Protein AF-A0A812THU1-F1 (afdb_monomer_lite)

Foldseek 3Di:
DFDWDKAWAAEPVPRDIDIDIDGAFAFLLVVLVRVCVVVVPADSVQKFKAQAPVCVVVVHDTGDRRDGPNPPGRRDSVRHIYIYGDDDPDDDDPVVVVVVVVVVVVVVVVVVVVVVVVVVVVVLVVVLVLVLVVLVVLALDDQPDADPVLQVQLCVQQVHQAAQLVVLLVVVVCVVPVPDDWDFPVVLRSVQWGFQQLQDDDPSCPVVCVLLVHDSSHSLRTGGHRSQRSSCLSQLQKAWAWDDADPQQWTKIAIAGHPVQQAPFDWRDPPVPVNDDIDFGDTPNHTDGVVSRHRRIGIGNHNHQLLSSLSSLQSSCVVVVVRGDNNVVVVVSSPVVPVSCVSVVVSVVVVVVPDPPDD

Structure (mmCIF, N/CA/C/O backbone):
data_AF-A0A812THU1-F1
#
_entry.id   AF-A0A812THU1-F1
#
loop_
_atom_site.group_PDB
_atom_site.id
_atom_site.type_symbol
_atom_site.label_atom_id
_atom_site.label_alt_id
_atom_site.label_comp_id
_atom_site.label_asym_id
_atom_site.label_entity_id
_atom_site.label_seq_id
_atom_site.pdbx_PDB_ins_code
_atom_site.Cartn_x
_atom_site.Cartn_y
_atom_site.Cartn_z
_atom_site.occupancy
_atom_site.B_iso_or_equiv
_atom_site.auth_seq_id
_atom_site.auth_comp_id
_atom_site.auth_asym_id
_atom_site.auth_atom_id
_atom_site.pdbx_PDB_model_num
ATOM 1 N N . MET A 1 1 ? -66.671 21.094 50.417 1.00 48.91 1 MET A N 1
ATOM 2 C CA . MET A 1 1 ? -66.180 20.330 51.581 1.00 48.91 1 MET A CA 1
ATOM 3 C C . MET A 1 1 ? -66.319 18.866 51.224 1.00 48.91 1 MET A C 1
ATOM 5 O O . MET A 1 1 ? -67.436 18.452 50.945 1.00 48.91 1 MET A O 1
ATOM 9 N N . GLU A 1 2 ? -65.210 18.138 51.090 1.00 54.56 2 GLU A N 1
ATOM 10 C CA . GLU A 1 2 ? -65.255 16.694 50.828 1.00 54.56 2 GLU A CA 1
ATOM 11 C C . GLU A 1 2 ? -65.776 15.971 52.075 1.00 54.56 2 GLU A C 1
ATOM 13 O O . GLU A 1 2 ? -65.345 16.262 53.187 1.00 54.56 2 GLU A O 1
ATOM 18 N N . ASP A 1 3 ? -66.737 15.070 51.888 1.00 72.56 3 ASP A N 1
ATOM 19 C CA . ASP A 1 3 ? -67.354 14.300 52.967 1.00 72.56 3 ASP A CA 1
ATOM 20 C C . ASP A 1 3 ? -66.340 13.256 53.480 1.00 72.56 3 ASP A C 1
ATOM 22 O O . ASP A 1 3 ? -65.871 12.411 52.712 1.00 72.56 3 ASP A O 1
ATOM 26 N N . GLN A 1 4 ? -65.941 13.343 54.752 1.00 75.19 4 GLN A N 1
ATOM 27 C CA . GLN A 1 4 ? -64.922 12.478 55.363 1.00 75.19 4 GLN A CA 1
ATOM 28 C C . GLN A 1 4 ? -65.564 11.310 56.129 1.00 75.19 4 GLN A C 1
ATOM 30 O O . GLN A 1 4 ? -66.662 11.423 56.674 1.00 75.19 4 GLN A O 1
ATOM 35 N N . ALA A 1 5 ? -64.886 10.164 56.152 1.00 72.94 5 ALA A N 1
ATOM 36 C CA . ALA A 1 5 ? -65.193 9.016 56.993 1.00 72.94 5 ALA A CA 1
ATOM 37 C C . ALA A 1 5 ? -64.107 8.865 58.061 1.00 72.94 5 ALA A C 1
ATOM 39 O O . ALA A 1 5 ? -62.933 8.685 57.735 1.00 72.94 5 ALA A O 1
ATOM 40 N N . THR A 1 6 ? -64.524 8.901 59.323 1.00 81.38 6 THR A N 1
ATOM 41 C CA . THR A 1 6 ? -63.678 8.619 60.484 1.00 81.38 6 THR A CA 1
ATOM 42 C C . THR A 1 6 ? -63.580 7.112 60.688 1.00 81.38 6 THR A C 1
ATOM 44 O O . THR A 1 6 ? -64.596 6.448 60.905 1.00 81.38 6 THR A O 1
ATOM 47 N N . ILE A 1 7 ? -62.367 6.565 60.616 1.00 83.69 7 ILE A N 1
ATOM 48 C CA . ILE A 1 7 ? -62.095 5.131 60.742 1.00 83.69 7 ILE A CA 1
ATOM 49 C C . ILE A 1 7 ? -61.285 4.862 62.005 1.00 83.69 7 ILE A C 1
ATOM 51 O O . ILE A 1 7 ? -60.207 5.424 62.197 1.00 83.69 7 ILE A O 1
ATOM 55 N N . TRP A 1 8 ? -61.790 3.947 62.831 1.00 86.06 8 TRP A N 1
ATOM 56 C CA . TRP A 1 8 ? -61.108 3.459 64.027 1.00 86.06 8 TRP A CA 1
ATOM 57 C C . TRP A 1 8 ? -60.306 2.196 63.697 1.00 86.06 8 TRP A C 1
ATOM 59 O O . TRP A 1 8 ? -60.824 1.276 63.054 1.00 86.06 8 TRP A O 1
ATOM 69 N N . TYR A 1 9 ? -59.049 2.124 64.136 1.00 87.31 9 TYR A N 1
ATOM 70 C CA . TYR A 1 9 ? -58.166 0.983 63.878 1.00 87.31 9 TYR A CA 1
ATOM 71 C C . TYR A 1 9 ? -57.253 0.662 65.066 1.00 87.31 9 TYR A C 1
ATOM 73 O O . TYR A 1 9 ? -56.985 1.517 65.900 1.00 87.31 9 TYR A O 1
ATOM 81 N N . ARG A 1 10 ? -56.752 -0.572 65.143 1.00 85.62 10 ARG A N 1
ATOM 82 C CA . ARG A 1 10 ? -55.812 -1.043 66.169 1.00 85.62 10 ARG A CA 1
ATOM 83 C C . ARG A 1 10 ? -54.655 -1.793 65.522 1.00 85.62 10 ARG A C 1
ATOM 85 O O . ARG A 1 10 ? -54.890 -2.662 64.685 1.00 85.62 10 ARG A O 1
ATOM 92 N N . ILE A 1 11 ? -53.428 -1.484 65.934 1.00 84.75 11 ILE A N 1
ATOM 93 C CA . ILE A 1 11 ? -52.206 -2.151 65.460 1.00 84.75 11 ILE A CA 1
ATOM 94 C C . ILE A 1 11 ? -51.792 -3.223 66.471 1.00 84.75 11 ILE A C 1
ATOM 96 O O . ILE A 1 11 ? -51.874 -3.006 67.680 1.00 84.75 11 ILE A O 1
ATOM 100 N N . ASN A 1 12 ? -51.353 -4.383 65.980 1.00 80.62 12 ASN A N 1
ATOM 101 C CA . ASN A 1 12 ? -50.891 -5.503 66.806 1.00 80.62 12 ASN A CA 1
ATOM 102 C C . ASN A 1 12 ? -49.743 -5.146 67.765 1.00 80.62 12 ASN A C 1
ATOM 104 O O . ASN A 1 12 ? -49.672 -5.725 68.842 1.00 80.62 12 ASN A O 1
ATOM 108 N N . GLU A 1 13 ? -48.864 -4.220 67.383 1.00 70.38 13 GLU A N 1
ATOM 109 C CA . GLU A 1 13 ? -47.709 -3.810 68.193 1.00 70.38 13 GLU A CA 1
ATOM 110 C C . GLU A 1 13 ? -48.079 -2.929 69.385 1.00 70.38 13 GLU A C 1
ATOM 112 O O . GLU A 1 13 ? -47.555 -3.120 70.479 1.00 70.38 13 GLU A O 1
ATOM 117 N N . THR A 1 14 ? -48.964 -1.952 69.175 1.00 72.62 14 THR A N 1
ATOM 118 C CA . THR A 1 14 ? -49.287 -0.948 70.196 1.00 72.62 14 THR A CA 1
ATOM 119 C C . THR A 1 14 ? -50.489 -1.357 71.037 1.00 72.62 14 THR A C 1
ATOM 121 O O . THR A 1 14 ? -50.601 -0.952 72.187 1.00 72.62 14 THR A O 1
ATOM 124 N N . GLY A 1 15 ? -51.417 -2.144 70.478 1.00 69.62 15 GLY A N 1
ATOM 125 C CA . GLY A 1 15 ? -52.686 -2.494 71.125 1.00 69.62 15 GLY A CA 1
ATOM 126 C C . GLY A 1 15 ? -53.651 -1.311 71.294 1.00 69.62 15 GLY A C 1
ATOM 127 O O . GLY A 1 15 ? -54.798 -1.506 71.699 1.00 69.62 15 GLY A O 1
ATOM 128 N N . GLU A 1 16 ? -53.224 -0.099 70.939 1.00 79.62 16 GLU A N 1
ATOM 129 C CA . GLU A 1 16 ? -53.990 1.133 71.076 1.00 79.62 16 GLU A CA 1
ATOM 130 C C . GLU A 1 16 ? -54.982 1.306 69.925 1.00 79.62 16 GLU A C 1
ATOM 132 O O . GLU A 1 16 ? -54.692 1.022 68.756 1.00 79.62 16 GLU A O 1
ATOM 137 N N . THR A 1 17 ? -56.177 1.789 70.264 1.00 82.31 17 THR A N 1
ATOM 138 C CA . THR A 1 17 ? -57.181 2.171 69.274 1.00 82.31 17 THR A CA 1
ATOM 139 C C . THR A 1 17 ? -56.894 3.596 68.790 1.00 82.31 17 THR A C 1
ATOM 141 O O . THR A 1 17 ? -56.921 4.541 69.573 1.00 82.31 17 THR A O 1
ATOM 144 N N . ASN A 1 18 ? -56.661 3.739 67.491 1.00 84.94 18 ASN A N 1
ATOM 145 C CA . ASN A 1 18 ? -56.322 4.969 66.786 1.00 84.94 18 ASN A CA 1
ATOM 146 C C . ASN A 1 18 ? -57.447 5.390 65.828 1.00 84.94 18 ASN A C 1
ATOM 148 O O . ASN A 1 18 ? -58.329 4.590 65.502 1.00 84.94 18 ASN A O 1
ATOM 152 N N . VAL A 1 19 ? -57.398 6.642 65.363 1.00 84.56 19 VAL A N 1
ATOM 153 C CA . VAL A 1 19 ? -58.405 7.237 64.472 1.00 84.56 19 VAL A CA 1
ATOM 154 C C . VAL A 1 19 ? -57.747 7.921 63.281 1.00 84.56 19 VAL A C 1
ATOM 156 O O . VAL A 1 19 ? -56.773 8.658 63.433 1.00 84.56 19 VAL A O 1
ATOM 159 N N . VAL A 1 20 ? -58.310 7.710 62.092 1.00 85.19 20 VAL A N 1
ATOM 160 C CA . VAL A 1 20 ? -57.909 8.409 60.869 1.00 85.19 20 VAL A CA 1
ATOM 161 C C . VAL A 1 20 ? -59.128 8.835 60.059 1.00 85.19 20 VAL A C 1
ATOM 163 O O . VAL A 1 20 ? -60.050 8.048 59.847 1.00 85.19 20 VAL A O 1
ATOM 166 N N . ASP A 1 21 ? -59.116 10.080 59.590 1.00 81.81 21 ASP A N 1
ATOM 167 C CA . ASP A 1 21 ? -60.147 10.621 58.707 1.00 81.81 21 ASP A CA 1
ATOM 168 C C . ASP A 1 21 ? -59.709 10.490 57.247 1.00 81.81 21 ASP A C 1
ATOM 170 O O . ASP A 1 21 ? -58.620 10.918 56.859 1.00 81.81 21 ASP A O 1
ATOM 174 N N . ILE A 1 22 ? -60.558 9.880 56.418 1.00 76.88 22 ILE A N 1
ATOM 175 C CA . ILE A 1 22 ? -60.287 9.639 54.994 1.00 76.88 22 ILE A CA 1
ATOM 176 C C . ILE A 1 22 ? -61.501 10.083 54.172 1.00 76.88 22 ILE A C 1
ATOM 178 O O . ILE A 1 22 ? -62.629 9.826 54.587 1.00 76.88 22 ILE A O 1
ATOM 182 N N . PRO A 1 23 ? -61.331 10.705 52.990 1.00 74.69 23 PRO A N 1
ATOM 183 C CA . PRO A 1 23 ? -62.457 11.025 52.114 1.00 74.69 23 PRO A CA 1
ATOM 184 C C . PRO A 1 23 ? -63.329 9.794 51.811 1.00 74.69 23 PRO A C 1
ATOM 186 O O . PRO A 1 23 ? -62.814 8.711 51.501 1.00 74.69 23 PRO A O 1
ATOM 189 N N . LYS A 1 24 ? -64.657 9.946 51.877 1.00 68.56 24 LYS A N 1
ATOM 190 C CA . LYS A 1 24 ? -65.601 8.864 51.557 1.00 68.56 24 LYS A CA 1
ATOM 191 C C . LYS A 1 24 ? -65.389 8.357 50.127 1.00 68.56 24 LYS A C 1
ATOM 193 O O . LYS A 1 24 ? -65.067 9.113 49.215 1.00 68.56 24 LYS A O 1
ATOM 198 N N . GLY A 1 25 ? -65.573 7.050 49.927 1.00 64.31 25 GLY A N 1
ATOM 199 C CA . GLY A 1 25 ? -65.412 6.396 48.620 1.00 64.31 25 GLY A CA 1
ATOM 200 C C . GLY A 1 25 ? -63.974 6.007 48.257 1.00 64.31 25 GLY A C 1
ATOM 201 O O . GLY A 1 25 ? -63.755 5.415 47.202 1.00 64.31 25 GLY A O 1
ATOM 202 N N . LYS A 1 26 ? -62.986 6.282 49.120 1.00 75.56 26 LYS A N 1
ATOM 203 C CA . LYS A 1 26 ? -61.621 5.765 48.950 1.00 75.56 26 LYS A CA 1
ATOM 204 C C . LYS A 1 26 ? -61.548 4.256 49.219 1.00 75.56 26 LYS A C 1
ATOM 206 O O . LYS A 1 26 ? -62.388 3.674 49.906 1.00 75.56 26 LYS A O 1
ATOM 211 N N . MET A 1 27 ? -60.528 3.625 48.642 1.00 74.88 27 MET A N 1
ATOM 212 C CA . MET A 1 27 ? -60.278 2.182 48.753 1.00 74.88 27 MET A CA 1
ATOM 213 C C . MET A 1 27 ? -59.404 1.866 49.970 1.00 74.88 27 MET A C 1
ATOM 215 O O . MET A 1 27 ? -58.601 2.710 50.365 1.00 74.88 27 MET A O 1
ATOM 219 N N . ILE A 1 28 ? -59.465 0.639 50.500 1.00 75.00 28 ILE A N 1
ATOM 220 C CA . ILE A 1 28 ? -58.625 0.165 51.623 1.00 75.00 28 ILE A CA 1
ATOM 221 C C . ILE A 1 28 ? -57.119 0.404 51.390 1.00 75.00 28 ILE A C 1
ATOM 223 O O . ILE A 1 28 ? -56.379 0.657 52.338 1.00 75.00 28 ILE A O 1
ATOM 227 N N . GLY A 1 29 ? -56.645 0.405 50.139 1.00 70.44 29 GLY A N 1
ATOM 228 C CA . GLY A 1 29 ? -55.265 0.800 49.820 1.00 70.44 29 GLY A CA 1
ATOM 229 C C . GLY A 1 29 ? -54.889 2.216 50.291 1.00 70.44 29 GLY A C 1
ATOM 230 O O . GLY A 1 29 ? -53.789 2.412 50.795 1.00 70.44 29 GLY A O 1
ATOM 231 N N . HIS A 1 30 ? -55.813 3.180 50.215 1.00 78.50 30 HIS A N 1
ATOM 232 C CA . HIS A 1 30 ? -55.584 4.555 50.680 1.00 78.50 30 HIS A CA 1
ATOM 233 C C . HIS A 1 30 ? -55.538 4.644 52.210 1.00 78.50 30 HIS A C 1
ATOM 235 O O . HIS A 1 30 ? -54.813 5.472 52.755 1.00 78.50 30 HIS A O 1
ATOM 241 N N . LEU A 1 31 ? -56.273 3.764 52.902 1.00 79.69 31 LEU A N 1
ATOM 242 C CA . LEU A 1 31 ? -56.217 3.646 54.357 1.00 79.69 31 LEU A CA 1
ATOM 243 C C . LEU A 1 31 ? -54.817 3.230 54.820 1.00 79.69 31 LEU A C 1
ATOM 245 O O . LEU A 1 31 ? -54.299 3.839 55.750 1.00 79.69 31 LEU A O 1
ATOM 249 N N . LYS A 1 32 ? -54.152 2.292 54.127 1.00 81.31 32 LYS A N 1
ATOM 250 C CA . LYS A 1 32 ? -52.762 1.923 54.457 1.00 81.31 32 LYS A CA 1
ATOM 251 C C . LYS A 1 32 ? -51.810 3.122 54.387 1.00 81.31 32 LYS A C 1
ATOM 253 O O . LYS A 1 32 ? -50.996 3.304 5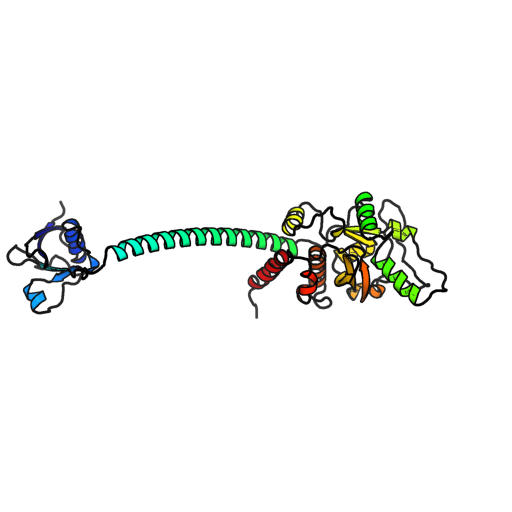5.286 1.00 81.31 32 LYS A O 1
ATOM 258 N N . THR A 1 33 ? -51.937 3.954 53.353 1.00 80.94 33 THR A N 1
ATOM 259 C CA . THR A 1 33 ? -51.126 5.171 53.204 1.00 80.94 33 THR A CA 1
ATOM 260 C C . THR A 1 33 ? -51.408 6.183 54.314 1.00 80.94 33 THR A C 1
ATOM 262 O O . THR A 1 33 ? -50.473 6.753 54.867 1.00 80.94 33 THR A O 1
ATOM 265 N N . ALA A 1 34 ? -52.675 6.376 54.687 1.00 82.19 34 ALA A N 1
ATOM 266 C CA . ALA A 1 34 ? -53.047 7.288 55.768 1.00 82.19 34 ALA A CA 1
ATOM 267 C C . ALA A 1 34 ? -52.526 6.809 57.141 1.00 82.19 34 ALA A C 1
ATOM 269 O O . ALA A 1 34 ? -52.036 7.609 57.935 1.00 82.19 34 ALA A O 1
ATOM 270 N N . ILE A 1 35 ? -52.540 5.495 57.392 1.00 81.88 35 ILE A N 1
ATOM 271 C CA . ILE A 1 35 ? -51.954 4.892 58.600 1.00 81.88 35 ILE A CA 1
ATOM 272 C C . ILE A 1 35 ? -50.435 5.103 58.643 1.00 81.88 35 ILE A C 1
ATOM 274 O O . ILE A 1 35 ? -49.910 5.436 59.703 1.00 81.88 35 ILE A O 1
ATOM 278 N N . GLN A 1 36 ? -49.730 4.959 57.514 1.00 81.31 36 GLN A N 1
ATOM 279 C CA . GLN A 1 36 ? -48.287 5.228 57.436 1.00 81.31 36 GLN A CA 1
ATOM 280 C C . GLN A 1 36 ? -47.954 6.703 57.679 1.00 81.31 36 GLN A C 1
ATOM 282 O O . GLN A 1 36 ? -46.948 7.004 58.310 1.00 81.31 36 GLN A O 1
ATOM 287 N N . GLN A 1 37 ? -48.795 7.634 57.227 1.00 81.31 37 GLN A N 1
ATOM 288 C CA . GLN A 1 37 ? -48.600 9.056 57.528 1.00 81.31 37 GLN A CA 1
ATOM 289 C C . GLN A 1 37 ? -48.694 9.346 59.033 1.00 81.31 37 GLN A C 1
ATOM 291 O O . GLN A 1 37 ? -47.930 10.165 59.537 1.00 81.31 37 GLN A O 1
ATOM 296 N N . GLN A 1 38 ? -49.594 8.665 59.754 1.00 79.81 38 GLN A N 1
ATOM 297 C CA . GLN A 1 38 ? -49.695 8.768 61.217 1.00 79.81 38 GLN A CA 1
ATOM 298 C C . GLN A 1 38 ? -48.608 7.966 61.952 1.00 79.81 38 GLN A C 1
ATOM 300 O O . GLN A 1 38 ? -48.226 8.331 63.059 1.00 79.81 38 GLN A O 1
ATOM 305 N N . ASN A 1 39 ? -48.089 6.901 61.333 1.00 77.50 39 ASN A N 1
ATOM 306 C CA . ASN A 1 39 ? -47.081 6.003 61.898 1.00 77.50 39 ASN A CA 1
ATOM 307 C C . ASN A 1 39 ? -45.928 5.804 60.892 1.00 77.50 39 ASN A C 1
ATOM 309 O O . ASN A 1 39 ? -45.871 4.767 60.220 1.00 77.50 39 ASN A O 1
ATOM 313 N N . PRO A 1 40 ? -45.000 6.776 60.766 1.00 76.56 40 PRO A N 1
ATOM 314 C CA . PRO A 1 40 ? -43.975 6.773 59.714 1.00 76.56 40 PRO A CA 1
ATOM 315 C C . PRO A 1 40 ? -43.013 5.580 59.754 1.00 76.56 40 PRO A C 1
ATOM 317 O O . PRO A 1 40 ? -42.353 5.286 58.761 1.00 76.56 40 PRO A O 1
ATOM 320 N N . SER A 1 41 ? -42.920 4.893 60.896 1.00 73.50 41 SER A N 1
ATOM 321 C CA . SER A 1 41 ? -42.108 3.688 61.086 1.00 73.50 41 SER A CA 1
ATOM 322 C C . SER A 1 41 ? -42.699 2.429 60.442 1.00 73.50 41 SER A C 1
ATOM 324 O O . SER A 1 41 ? -41.998 1.420 60.350 1.00 73.50 41 SER A O 1
ATOM 326 N N . LEU A 1 42 ? -43.962 2.458 60.000 1.00 76.19 42 LEU A N 1
ATOM 327 C CA . LEU A 1 42 ? -44.619 1.310 59.377 1.00 76.19 42 LEU A CA 1
ATOM 328 C C . LEU A 1 42 ? -44.379 1.280 57.863 1.00 76.19 42 LEU A C 1
ATOM 330 O O . LEU A 1 42 ? -44.656 2.236 57.137 1.00 76.19 42 LEU A O 1
ATOM 334 N N . ASP A 1 43 ? -43.928 0.133 57.364 1.00 78.00 43 ASP A N 1
ATOM 335 C CA . ASP A 1 43 ? -43.879 -0.170 55.933 1.00 78.00 43 ASP A CA 1
ATOM 336 C C . ASP A 1 43 ? -45.263 -0.618 55.419 1.00 78.00 43 ASP A C 1
ATOM 338 O O . ASP A 1 43 ? -45.769 -1.683 55.784 1.00 78.00 43 ASP A O 1
ATOM 342 N N . VAL A 1 44 ? -45.873 0.176 54.530 1.00 75.19 44 VAL A N 1
ATOM 343 C CA . VAL A 1 44 ? -47.200 -0.083 53.929 1.00 75.19 44 VAL A CA 1
ATOM 344 C C . VAL A 1 44 ? -47.298 -1.438 53.235 1.00 75.19 44 VAL A C 1
ATOM 346 O O . VAL A 1 44 ? -48.380 -2.038 53.217 1.00 75.19 44 VAL A O 1
ATOM 349 N N . SER A 1 45 ? -46.192 -1.938 52.679 1.00 77.50 45 SER A N 1
ATOM 350 C CA . SER A 1 45 ? -46.167 -3.236 52.001 1.00 77.50 45 SER A CA 1
ATOM 351 C C . SER A 1 45 ? -46.374 -4.411 52.965 1.00 77.50 45 SER A C 1
ATOM 353 O O . SER A 1 45 ? -46.882 -5.451 52.551 1.00 77.50 45 SER A O 1
ATOM 355 N N . LYS A 1 46 ? -46.086 -4.212 54.258 1.00 81.50 46 LYS A N 1
ATOM 356 C CA . LYS A 1 46 ? -46.174 -5.221 55.329 1.00 81.50 46 LYS A CA 1
ATOM 357 C C . LYS A 1 46 ? -47.433 -5.107 56.184 1.00 81.50 46 LYS A C 1
ATOM 359 O O . LYS A 1 46 ? -47.624 -5.868 57.128 1.00 81.50 46 LYS A O 1
ATOM 364 N N . ILE A 1 47 ? -48.303 -4.153 55.863 1.00 84.56 47 ILE A N 1
ATOM 365 C CA . ILE A 1 47 ? -49.569 -3.956 56.562 1.00 84.56 47 ILE A CA 1
ATOM 366 C C . ILE A 1 47 ? -50.639 -4.869 55.964 1.00 84.56 47 ILE A C 1
ATOM 368 O O . ILE A 1 47 ? -50.981 -4.744 54.784 1.00 84.56 47 ILE A O 1
ATOM 372 N N . THR A 1 48 ? -51.261 -5.701 56.796 1.00 87.12 48 THR A N 1
ATOM 373 C CA . THR A 1 48 ? -52.470 -6.458 56.440 1.00 87.12 48 THR A CA 1
ATOM 374 C C . THR A 1 48 ? -53.644 -6.025 57.316 1.00 87.12 48 THR A C 1
ATOM 376 O O . THR A 1 48 ? -53.522 -5.965 58.536 1.00 87.12 48 THR A O 1
ATOM 379 N N . ILE A 1 49 ? -54.786 -5.705 56.696 1.00 87.12 49 ILE A N 1
ATOM 380 C CA . ILE A 1 49 ? -55.960 -5.145 57.383 1.00 87.12 49 ILE A CA 1
ATOM 381 C C . ILE A 1 49 ? -57.072 -6.194 57.455 1.00 87.12 49 ILE A C 1
ATOM 383 O O . ILE A 1 49 ? -57.475 -6.761 56.438 1.00 87.12 49 ILE A O 1
ATOM 387 N N . TYR A 1 50 ? -57.605 -6.401 58.653 1.00 86.44 50 TYR A N 1
ATOM 388 C CA . TYR A 1 50 ? -58.722 -7.288 58.956 1.00 86.44 50 TYR A CA 1
ATOM 389 C C . TYR A 1 50 ? -59.899 -6.487 59.510 1.00 86.44 50 TYR A C 1
ATOM 391 O O . TYR A 1 50 ? -59.720 -5.448 60.143 1.00 86.44 50 TYR A O 1
ATOM 399 N N . GLN A 1 51 ? -61.113 -7.003 59.315 1.00 84.94 51 GLN A N 1
ATOM 400 C CA . GLN A 1 51 ? -62.340 -6.379 59.826 1.00 84.94 51 GLN A CA 1
ATOM 401 C C . GLN A 1 51 ? -62.370 -6.258 61.361 1.00 84.94 51 GLN A C 1
ATOM 403 O O . GLN A 1 51 ? -63.047 -5.382 61.881 1.00 84.94 51 GLN A O 1
ATOM 408 N N . SER A 1 52 ? -61.674 -7.143 62.080 1.00 85.56 52 SER A N 1
ATOM 409 C CA . SER A 1 52 ? -61.521 -7.103 63.538 1.00 85.56 52 SER A CA 1
ATOM 410 C C . SER A 1 52 ? -60.358 -7.995 63.984 1.00 85.56 52 SER A C 1
ATOM 412 O O . SER A 1 52 ? -59.859 -8.819 63.212 1.00 85.56 52 SER A O 1
ATOM 414 N N . GLU A 1 53 ? -59.941 -7.875 65.245 1.00 84.38 53 GLU A N 1
ATOM 415 C CA . GLU A 1 53 ? -58.903 -8.740 65.824 1.00 84.38 53 GLU A CA 1
ATOM 416 C C . GLU A 1 53 ? -59.355 -10.207 65.873 1.00 84.38 53 GLU A C 1
ATOM 418 O O . GLU A 1 53 ? -58.573 -11.114 65.587 1.00 84.38 53 GLU A O 1
ATOM 423 N N . GLN A 1 54 ? -60.640 -10.449 66.155 1.00 83.38 54 GLN A N 1
ATOM 424 C CA . GLN A 1 54 ? -61.207 -11.796 66.116 1.00 83.38 54 GLN A CA 1
ATOM 425 C C . GLN A 1 54 ? -61.132 -12.388 64.705 1.00 83.38 54 GLN A C 1
ATOM 427 O O . GLN A 1 54 ? -60.821 -13.563 64.557 1.00 83.38 54 GLN A O 1
ATOM 432 N N . HIS A 1 55 ? -61.325 -11.579 63.656 1.00 85.69 55 HIS A N 1
ATOM 433 C CA . HIS A 1 55 ? -61.173 -12.046 62.279 1.00 85.69 55 HIS A CA 1
ATOM 434 C C . HIS A 1 55 ? -59.754 -12.493 61.935 1.00 85.69 55 HIS A C 1
ATOM 436 O O . HIS A 1 55 ? -59.594 -13.478 61.214 1.00 85.69 55 HIS A O 1
ATOM 442 N N . PHE A 1 56 ? -58.742 -11.814 62.472 1.00 85.62 56 PHE A N 1
ATOM 443 C CA . PHE A 1 56 ? -57.358 -12.266 62.366 1.00 85.62 56 PHE A CA 1
ATOM 444 C C . PHE A 1 56 ? -57.129 -13.574 63.141 1.00 85.62 56 PHE A C 1
ATOM 446 O O . PHE A 1 56 ? -56.586 -14.527 62.584 1.00 85.62 56 PHE A O 1
ATOM 453 N N . LYS A 1 57 ? -57.602 -13.660 64.394 1.00 85.75 57 LYS A N 1
ATOM 454 C CA . LYS A 1 57 ? -57.464 -14.864 65.242 1.00 85.75 57 LYS A CA 1
ATOM 455 C C . LYS A 1 57 ? -58.161 -16.092 64.649 1.00 85.75 57 LYS A C 1
ATOM 457 O O . LYS A 1 57 ? -57.600 -17.184 64.673 1.00 85.75 57 LYS A O 1
ATOM 462 N N . ASP A 1 58 ? -59.326 -15.895 64.039 1.00 86.12 58 ASP A N 1
ATOM 463 C CA . ASP A 1 58 ? -60.098 -16.922 63.331 1.00 86.12 58 ASP A CA 1
ATOM 464 C C . ASP A 1 58 ? -59.506 -17.275 61.949 1.00 86.12 58 ASP A C 1
ATOM 466 O O . ASP A 1 58 ? -60.079 -18.090 61.226 1.00 86.12 58 ASP A O 1
ATOM 470 N N . LYS A 1 59 ? -58.383 -16.653 61.549 1.00 83.31 59 LYS A N 1
ATOM 471 C CA . LYS A 1 59 ? -57.736 -16.804 60.232 1.00 83.31 59 LYS A CA 1
ATOM 472 C C . LYS A 1 59 ? -58.682 -16.535 59.055 1.00 83.31 59 LYS A C 1
ATOM 474 O O . LYS A 1 59 ? -58.578 -17.172 58.004 1.00 83.31 59 LYS A O 1
ATOM 479 N N . LYS A 1 60 ? -59.620 -15.596 59.215 1.00 83.69 60 LYS A N 1
ATOM 480 C CA . LYS A 1 60 ? -60.500 -15.179 58.116 1.00 83.69 60 LYS A CA 1
ATOM 481 C C . LYS A 1 60 ? -59.746 -14.298 57.124 1.00 83.69 60 LYS A C 1
ATOM 483 O O . LYS A 1 60 ? -58.675 -13.768 57.410 1.00 83.69 60 LYS A O 1
ATOM 488 N N . GLN A 1 61 ? -60.310 -14.158 55.928 1.00 84.62 61 GLN A N 1
ATOM 489 C CA . GLN A 1 61 ? -59.663 -13.441 54.836 1.00 84.62 61 GLN A CA 1
ATOM 490 C C . GLN A 1 61 ? -59.499 -11.946 55.155 1.00 84.62 61 GLN A C 1
ATOM 492 O O . GLN A 1 61 ? -60.432 -11.291 55.622 1.00 84.62 61 GLN A O 1
ATOM 497 N N . ALA A 1 62 ? -58.310 -11.411 54.871 1.00 84.62 62 ALA A N 1
ATOM 498 C CA . ALA A 1 62 ? -58.018 -9.986 54.986 1.00 84.62 62 ALA A CA 1
ATOM 499 C C . ALA A 1 62 ? -58.849 -9.150 53.996 1.00 84.62 62 ALA A C 1
ATOM 501 O O . ALA A 1 62 ? -59.247 -9.623 52.925 1.00 84.62 62 ALA A O 1
ATOM 502 N N . LEU A 1 63 ? -59.073 -7.879 54.335 1.00 82.88 63 LEU A N 1
ATOM 503 C CA . LEU A 1 63 ? -59.745 -6.936 53.449 1.00 82.88 63 LEU A CA 1
ATOM 504 C C . LEU A 1 63 ? -58.879 -6.672 52.214 1.00 82.88 63 LEU A C 1
ATOM 506 O O . LEU A 1 63 ? -57.696 -6.335 52.310 1.00 82.88 63 LEU A O 1
ATOM 510 N N . LYS A 1 64 ? -59.485 -6.809 51.032 1.00 80.56 64 LYS A N 1
ATOM 511 C CA . LYS A 1 64 ? -58.790 -6.554 49.769 1.00 80.56 64 LYS A CA 1
ATOM 512 C C . LYS A 1 64 ? -58.466 -5.059 49.644 1.00 80.56 64 LYS A C 1
ATOM 514 O O . LYS A 1 64 ? -59.325 -4.237 49.960 1.00 80.56 64 LYS A O 1
ATOM 519 N N . PRO A 1 65 ? -57.297 -4.680 49.094 1.00 73.00 65 PRO A N 1
ATOM 520 C CA . PRO A 1 65 ? -56.949 -3.275 48.855 1.00 73.00 65 PRO A CA 1
ATOM 521 C C . PRO A 1 65 ? -57.962 -2.530 47.978 1.00 73.00 65 PRO A C 1
ATOM 523 O O . PRO A 1 65 ? -58.075 -1.311 48.079 1.00 73.00 65 PRO A O 1
ATOM 526 N N . THR A 1 66 ? -58.695 -3.271 47.141 1.00 73.31 66 THR A N 1
ATOM 527 C CA . THR A 1 66 ? -59.737 -2.778 46.237 1.00 73.31 66 THR A CA 1
ATOM 528 C C . THR A 1 66 ? -61.137 -2.751 46.861 1.00 73.31 66 THR A C 1
ATOM 530 O O . THR A 1 66 ? -62.107 -2.523 46.148 1.00 73.31 66 THR A O 1
ATOM 533 N N . ALA A 1 67 ? -61.295 -3.041 48.153 1.00 69.31 67 ALA A N 1
ATOM 534 C CA . ALA A 1 67 ? -62.584 -2.864 48.814 1.00 69.31 67 ALA A CA 1
ATOM 535 C C . ALA A 1 67 ? -62.825 -1.369 49.075 1.00 69.31 67 ALA A C 1
ATOM 537 O O . ALA A 1 67 ? -61.910 -0.649 49.487 1.00 69.31 67 ALA A O 1
ATOM 538 N N . ALA A 1 68 ? -64.048 -0.900 48.825 1.00 66.75 68 ALA A N 1
ATOM 539 C CA . ALA A 1 68 ? -64.443 0.467 49.133 1.00 66.75 68 ALA A CA 1
ATOM 540 C C . ALA A 1 68 ? -64.687 0.621 50.641 1.00 66.75 68 ALA A C 1
ATOM 542 O O . ALA A 1 68 ? -65.319 -0.225 51.269 1.00 66.75 68 ALA A O 1
ATOM 543 N N . ILE A 1 69 ? -64.257 1.747 51.213 1.00 65.56 69 ILE A N 1
ATOM 544 C CA . ILE A 1 69 ? -64.460 2.080 52.636 1.00 65.56 69 ILE A CA 1
ATOM 545 C C . ILE A 1 69 ? -65.946 2.406 52.949 1.00 65.56 69 ILE A C 1
ATOM 547 O O . ILE A 1 69 ? -66.312 2.650 54.090 1.00 65.56 69 ILE A O 1
ATOM 551 N N . ALA A 1 70 ? -66.841 2.367 51.952 1.00 55.81 70 ALA A N 1
ATOM 552 C CA . ALA A 1 70 ? -68.286 2.576 52.121 1.00 55.81 70 ALA A CA 1
ATOM 553 C C . ALA A 1 70 ? -69.012 1.427 52.858 1.00 55.81 70 ALA A C 1
ATOM 555 O O . ALA A 1 70 ? -70.157 1.580 53.282 1.00 55.81 70 ALA A O 1
ATOM 556 N N . GLU A 1 71 ? -68.361 0.275 53.000 1.00 58.69 71 GLU A N 1
ATOM 557 C CA . GLU A 1 71 ? -68.836 -0.842 53.816 1.00 58.69 71 GLU A CA 1
ATOM 558 C C . GLU A 1 71 ? -68.651 -0.564 55.322 1.00 58.69 71 GLU A C 1
ATOM 560 O O . GLU A 1 71 ? -67.887 0.326 55.688 1.00 58.69 71 GLU A O 1
ATOM 565 N N . PRO A 1 72 ? -69.350 -1.278 56.228 1.00 54.75 72 PRO A N 1
ATOM 566 C CA . PRO A 1 72 ? -69.456 -0.918 57.643 1.00 54.75 72 PRO A CA 1
ATOM 567 C C . PRO A 1 72 ? -68.197 -1.164 58.505 1.00 54.75 72 PRO A C 1
ATOM 569 O O . PRO A 1 72 ? -68.294 -1.644 59.633 1.00 54.75 72 PRO A O 1
ATOM 572 N N . HIS A 1 73 ? -67.024 -0.821 57.993 1.00 66.25 73 HIS A N 1
ATOM 573 C CA . HIS A 1 73 ? -65.714 -1.064 58.584 1.00 66.25 73 HIS A CA 1
ATOM 574 C C . HIS A 1 73 ? -65.354 0.014 59.614 1.00 66.25 73 HIS A C 1
ATOM 576 O O . HIS A 1 73 ? -65.472 1.200 59.321 1.00 66.25 73 HIS A O 1
ATOM 582 N N . GLY A 1 74 ? -64.893 -0.373 60.810 1.00 61.84 74 GLY A N 1
ATOM 583 C CA . GLY A 1 74 ? -64.263 0.567 61.752 1.00 61.84 74 GLY A CA 1
ATOM 584 C C . GLY A 1 74 ? -65.170 1.683 62.288 1.00 61.84 74 GLY A C 1
ATOM 585 O O . GLY A 1 74 ? -64.678 2.783 62.530 1.00 61.84 74 GLY A O 1
ATOM 586 N N . LYS A 1 75 ? -66.488 1.446 62.409 1.00 65.62 75 LYS A N 1
ATOM 587 C CA . LYS A 1 75 ? -67.507 2.497 62.633 1.00 65.62 75 LYS A CA 1
ATOM 588 C C . LYS A 1 75 ? -67.420 3.232 63.973 1.00 65.62 75 LYS A C 1
ATOM 590 O O . LYS A 1 75 ? -67.962 4.327 64.090 1.00 65.62 75 LYS A O 1
ATOM 595 N N . ASN A 1 76 ? -66.824 2.621 64.990 1.00 68.69 76 ASN A N 1
ATOM 596 C CA . ASN A 1 76 ? -66.671 3.194 66.323 1.00 68.69 76 ASN A CA 1
ATOM 597 C C . ASN A 1 76 ? -65.498 2.528 67.054 1.00 68.69 76 ASN A C 1
ATOM 599 O O . ASN A 1 76 ? -65.033 1.461 66.653 1.00 68.69 76 ASN A O 1
ATOM 603 N N . GLY A 1 77 ? -65.038 3.147 68.144 1.00 65.00 77 GLY A N 1
ATOM 604 C CA . GLY A 1 77 ? -63.940 2.620 68.961 1.00 65.00 77 GLY A CA 1
ATOM 605 C C . GLY A 1 77 ? -64.183 1.214 69.528 1.00 65.00 77 GLY A C 1
ATOM 606 O O . GLY A 1 77 ? -63.213 0.535 69.860 1.00 65.00 77 GLY A O 1
ATOM 607 N N . ASP A 1 78 ? -65.442 0.761 69.574 1.00 72.25 78 ASP A N 1
ATOM 608 C CA . ASP A 1 78 ? -65.832 -0.589 70.004 1.00 72.25 78 ASP A CA 1
ATOM 609 C C . ASP A 1 78 ? -65.601 -1.659 68.924 1.00 72.25 78 ASP A C 1
ATOM 611 O O . ASP A 1 78 ? -65.381 -2.823 69.250 1.00 72.25 78 ASP A O 1
ATOM 615 N N . ASN A 1 79 ? -65.616 -1.279 67.641 1.00 75.31 79 ASN A N 1
ATOM 616 C CA . ASN A 1 79 ? -65.362 -2.171 66.507 1.00 75.31 79 ASN A CA 1
ATOM 617 C C . ASN A 1 79 ? -64.275 -1.603 65.576 1.00 75.31 79 ASN A C 1
ATOM 619 O O . ASN A 1 79 ? -64.573 -1.267 64.424 1.00 75.31 79 ASN A O 1
ATOM 623 N N . PRO A 1 80 ? -63.017 -1.488 66.042 1.00 85.50 80 PRO A N 1
ATOM 624 C CA . PRO A 1 80 ? -61.923 -1.007 65.215 1.00 85.50 80 PRO A CA 1
ATOM 625 C C . PRO A 1 80 ? -61.465 -2.072 64.210 1.00 85.50 80 PRO A C 1
ATOM 627 O O . PRO A 1 80 ? -61.499 -3.277 64.480 1.00 85.50 80 PRO A O 1
ATOM 630 N N . LEU A 1 81 ? -60.959 -1.619 63.062 1.00 87.56 81 LEU A N 1
ATOM 631 C CA . LEU A 1 81 ? -60.202 -2.475 62.147 1.00 87.56 81 LEU A CA 1
ATOM 632 C C . LEU A 1 81 ? -58.927 -2.984 62.823 1.00 87.56 81 LEU A C 1
ATOM 634 O O . LEU A 1 81 ? -58.309 -2.268 63.606 1.00 87.56 81 LEU A O 1
ATOM 638 N N . TYR A 1 82 ? -58.499 -4.199 62.490 1.00 86.38 82 TYR A N 1
ATOM 639 C CA . TYR A 1 82 ? -57.264 -4.768 63.025 1.00 86.38 82 TYR A CA 1
ATOM 640 C C . TYR A 1 82 ? -56.155 -4.769 61.981 1.00 86.38 82 TYR A C 1
ATOM 642 O O . TYR A 1 82 ? -56.324 -5.278 60.873 1.00 86.38 82 TYR A O 1
ATOM 650 N N . ILE A 1 83 ? -55.014 -4.202 62.351 1.00 87.50 83 ILE A N 1
ATOM 651 C CA . ILE A 1 83 ? -53.831 -4.063 61.515 1.00 87.50 83 ILE A CA 1
ATOM 652 C C . ILE A 1 83 ? -52.775 -5.024 62.038 1.00 87.50 83 ILE A C 1
ATOM 654 O O . ILE A 1 83 ? -52.247 -4.854 63.137 1.00 87.50 83 ILE A O 1
ATOM 658 N N . HIS A 1 84 ? -52.459 -6.025 61.224 1.00 85.94 84 HIS A N 1
ATOM 659 C CA . HIS A 1 84 ? -51.317 -6.889 61.452 1.00 85.94 84 HIS A CA 1
ATOM 660 C C . HIS A 1 84 ? -50.113 -6.330 60.697 1.00 85.94 84 HIS A C 1
ATOM 662 O O . HIS A 1 84 ? -50.155 -6.217 59.467 1.00 85.94 84 HIS A O 1
ATOM 668 N N . TYR A 1 85 ? -49.069 -5.975 61.440 1.00 82.62 85 TYR A N 1
ATOM 669 C CA . TYR A 1 85 ? -47.772 -5.598 60.903 1.00 82.62 85 TYR A CA 1
ATOM 670 C C . TYR A 1 85 ? -46.753 -6.700 61.199 1.00 82.62 85 TYR A C 1
ATOM 672 O O . TYR A 1 85 ? -46.558 -7.089 62.355 1.00 82.62 85 TYR A O 1
ATOM 680 N N . GLU A 1 86 ? -46.124 -7.214 60.144 1.00 74.25 86 GLU A N 1
ATOM 681 C CA . GLU A 1 86 ? -45.033 -8.181 60.246 1.00 74.25 86 GLU A CA 1
ATOM 682 C C . GLU A 1 86 ? -43.714 -7.430 60.473 1.00 74.25 86 GLU A C 1
ATOM 684 O O . GLU A 1 86 ? -43.126 -6.877 59.535 1.00 74.25 86 GLU A O 1
ATOM 689 N N . GLN A 1 87 ? -43.231 -7.393 61.721 1.00 59.66 87 GLN A N 1
ATOM 690 C CA . GLN A 1 87 ? -41.878 -6.900 61.980 1.00 59.66 87 GLN A CA 1
ATOM 691 C C . GLN A 1 87 ? -40.852 -7.813 61.300 1.00 59.66 87 GLN A C 1
ATOM 693 O O . GLN A 1 87 ? -40.947 -9.037 61.425 1.00 59.66 87 GLN A O 1
ATOM 698 N N . PRO A 1 88 ? -39.825 -7.256 60.633 1.00 51.91 88 PRO A N 1
ATOM 699 C CA . PRO A 1 88 ? -38.643 -8.039 60.320 1.00 51.91 88 PRO A CA 1
ATOM 700 C C . PRO A 1 88 ? -37.999 -8.463 61.643 1.00 51.91 88 PRO A C 1
ATOM 702 O O . PRO A 1 88 ? -37.708 -7.618 62.489 1.00 51.91 88 PRO A O 1
ATOM 705 N N . SER A 1 89 ? -37.786 -9.764 61.825 1.00 45.31 89 SER A N 1
ATOM 706 C CA . SER A 1 89 ? -37.011 -10.314 62.934 1.00 45.31 89 SER A CA 1
ATOM 707 C C . SER A 1 89 ? -35.654 -9.606 63.005 1.00 45.31 89 SER A C 1
ATOM 709 O O . SER A 1 89 ? -34.791 -9.769 62.144 1.00 45.31 89 SER A O 1
ATOM 711 N N . THR A 1 90 ? -35.484 -8.764 64.020 1.00 42.91 90 THR A N 1
ATOM 712 C CA . THR A 1 90 ? -34.278 -7.980 64.266 1.00 42.91 90 THR A CA 1
ATOM 713 C C . THR A 1 90 ? -33.187 -8.872 64.846 1.00 42.91 90 THR A C 1
ATOM 715 O O . THR A 1 90 ? -33.042 -9.030 66.053 1.00 42.91 90 THR A O 1
ATOM 718 N N . SER A 1 91 ? -32.370 -9.432 63.960 1.00 42.22 91 SER A N 1
ATOM 71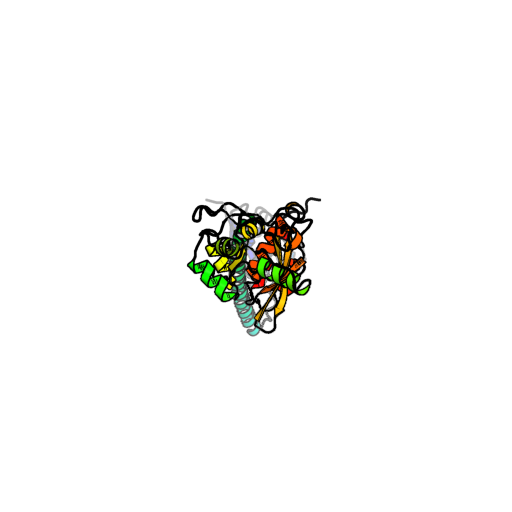9 C CA . SER A 1 91 ? -31.018 -9.884 64.284 1.00 42.22 91 SER A CA 1
ATOM 720 C C . SER A 1 91 ? -30.100 -9.586 63.098 1.00 42.22 91 SER A C 1
ATOM 722 O O . SER A 1 91 ? -29.721 -10.490 62.360 1.00 42.22 91 SER A O 1
ATOM 724 N N . ALA A 1 92 ? -29.787 -8.306 62.889 1.00 39.84 92 ALA A N 1
ATOM 725 C CA . ALA A 1 92 ? -28.703 -7.878 62.009 1.00 39.84 92 ALA A CA 1
ATOM 726 C C . ALA A 1 92 ? -27.759 -6.982 62.816 1.00 39.84 92 ALA A C 1
ATOM 728 O O . ALA A 1 92 ? -28.179 -6.014 63.454 1.00 39.84 92 ALA A O 1
ATOM 729 N N . SER A 1 93 ? -26.498 -7.390 62.852 1.00 45.66 93 SER A N 1
ATOM 730 C CA . SER A 1 93 ? -25.414 -6.791 63.625 1.00 45.66 93 SER A CA 1
ATOM 731 C C . SER A 1 93 ? -25.035 -5.426 63.037 1.00 45.66 93 SER A C 1
ATOM 733 O O . SER A 1 93 ? -25.217 -5.187 61.845 1.00 45.66 93 SER A O 1
ATOM 735 N N . SER A 1 94 ? -24.429 -4.531 63.826 1.00 52.75 94 SER A N 1
ATOM 736 C CA . SER A 1 94 ? -23.843 -3.265 63.333 1.00 52.75 94 SER A CA 1
ATOM 737 C C . SER A 1 94 ? -22.807 -3.470 62.213 1.00 52.75 94 SER A C 1
ATOM 739 O O . SER A 1 94 ? -22.512 -2.549 61.451 1.00 52.75 94 SER A O 1
ATOM 741 N N . THR A 1 95 ? -22.292 -4.693 62.082 1.00 52.06 95 THR A N 1
ATOM 742 C CA . THR A 1 95 ? -21.439 -5.158 60.985 1.00 52.06 95 THR A CA 1
ATOM 743 C C . THR A 1 95 ? -22.171 -5.164 59.636 1.00 52.06 95 THR A C 1
ATOM 745 O O . THR A 1 95 ? -21.602 -4.717 58.644 1.00 52.06 95 THR A O 1
ATOM 748 N N . ASP A 1 96 ? -23.450 -5.552 59.605 1.00 52.59 96 ASP A N 1
ATOM 749 C CA . ASP A 1 96 ? -24.231 -5.695 58.368 1.00 52.59 96 ASP A CA 1
ATOM 750 C C . ASP A 1 96 ? -24.580 -4.328 57.759 1.00 52.59 96 ASP A C 1
ATOM 752 O O . ASP A 1 96 ? -24.542 -4.147 56.544 1.00 52.59 96 ASP A O 1
ATOM 756 N N . GLN A 1 97 ? -24.839 -3.312 58.591 1.00 55.66 97 GLN A N 1
ATOM 757 C CA . GLN A 1 97 ? -25.056 -1.938 58.114 1.00 55.66 97 GLN A CA 1
ATOM 758 C C . GLN A 1 97 ? -23.788 -1.321 57.510 1.00 55.66 97 GLN A C 1
ATOM 760 O O . GLN A 1 97 ? -23.866 -0.579 56.527 1.00 55.66 97 GLN A O 1
ATOM 765 N N . LEU A 1 98 ? -22.617 -1.642 58.070 1.00 64.25 98 LEU A N 1
ATOM 766 C CA . LEU A 1 98 ? -21.338 -1.175 57.543 1.00 64.25 98 LEU A CA 1
ATOM 767 C C . LEU A 1 98 ? -21.014 -1.849 56.201 1.00 64.25 98 LEU A C 1
ATOM 769 O O . LEU A 1 98 ? -20.516 -1.193 55.284 1.00 64.25 98 LEU A O 1
ATOM 773 N N . GLU A 1 99 ? -21.338 -3.138 56.062 1.00 68.56 99 GLU A N 1
ATOM 774 C CA . GLU A 1 99 ? -21.193 -3.870 54.804 1.00 68.56 99 GLU A CA 1
ATOM 775 C C . GLU A 1 99 ? -22.165 -3.377 53.730 1.00 68.56 99 GLU A C 1
ATOM 777 O O . GLU A 1 99 ? -21.733 -3.136 52.605 1.00 68.56 99 GLU A O 1
ATOM 782 N N . ILE A 1 100 ? -23.431 -3.108 54.065 1.00 73.00 100 ILE A N 1
ATOM 783 C CA . ILE A 1 100 ? -24.415 -2.549 53.121 1.00 73.00 100 ILE A CA 1
ATOM 784 C C . ILE A 1 100 ? -23.971 -1.173 52.606 1.00 73.00 100 ILE A C 1
ATOM 786 O O . ILE A 1 100 ? -24.034 -0.915 51.403 1.00 73.00 100 ILE A O 1
ATOM 790 N N . ALA A 1 101 ? -23.460 -0.301 53.480 1.00 71.50 101 ALA A N 1
ATOM 791 C CA . ALA A 1 101 ? -22.933 1.002 53.068 1.00 71.50 101 ALA A CA 1
ATOM 792 C C . ALA A 1 101 ? -21.697 0.866 52.159 1.00 71.50 101 ALA A C 1
ATOM 794 O O . ALA A 1 101 ? -21.536 1.617 51.193 1.00 71.50 101 ALA A O 1
ATOM 795 N N . LYS A 1 102 ? -20.837 -0.123 52.431 1.00 78.12 102 LYS A N 1
ATOM 796 C CA . LYS A 1 102 ? -19.673 -0.432 51.595 1.00 78.12 102 LYS A CA 1
ATOM 797 C C . LYS A 1 102 ? -20.104 -0.970 50.228 1.00 78.12 102 LYS A C 1
ATOM 799 O O . LYS A 1 102 ? -19.589 -0.507 49.213 1.00 78.12 102 LYS A O 1
ATOM 804 N N . ILE A 1 103 ? -21.091 -1.864 50.180 1.00 75.62 103 ILE A N 1
ATOM 805 C CA . ILE A 1 103 ? -21.676 -2.393 48.940 1.00 75.62 103 ILE A CA 1
ATOM 806 C C . ILE A 1 103 ? -22.297 -1.261 48.117 1.00 75.62 103 ILE A C 1
ATOM 808 O O . ILE A 1 103 ? -22.003 -1.157 46.928 1.00 75.62 103 ILE A O 1
ATOM 812 N N . ALA A 1 104 ? -23.072 -0.363 48.732 1.00 76.44 104 ALA A N 1
ATOM 813 C CA . ALA A 1 104 ? -23.683 0.774 48.042 1.00 76.44 104 ALA A CA 1
ATOM 814 C C . ALA A 1 104 ? -22.631 1.689 47.390 1.00 76.44 104 ALA A C 1
ATOM 816 O O . ALA A 1 104 ? -22.747 2.027 46.213 1.00 76.44 104 ALA A O 1
ATOM 817 N N . ARG A 1 105 ? -21.550 2.006 48.116 1.00 80.44 105 ARG A N 1
ATOM 818 C CA . ARG A 1 105 ? -20.432 2.801 47.586 1.00 80.44 105 ARG A CA 1
ATOM 819 C C . ARG A 1 105 ? -19.718 2.102 46.428 1.00 80.44 105 ARG A C 1
ATOM 821 O O . ARG A 1 105 ? -19.454 2.723 45.405 1.00 80.44 105 ARG A O 1
ATOM 828 N N . THR A 1 106 ? -19.460 0.802 46.566 1.00 77.88 106 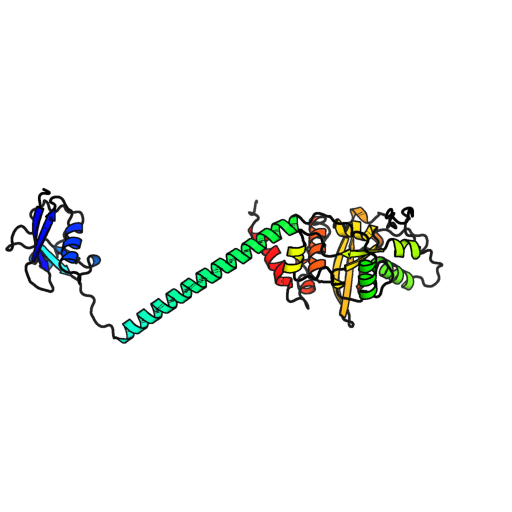THR A N 1
ATOM 829 C CA . THR A 1 106 ? -18.810 0.009 45.509 1.00 77.88 106 THR A CA 1
ATOM 830 C C . THR A 1 106 ? -19.693 -0.070 44.261 1.00 77.88 106 THR A C 1
ATOM 832 O O . THR A 1 106 ? -19.202 0.026 43.143 1.00 77.88 106 THR A O 1
ATOM 835 N N . THR A 1 107 ? -21.010 -0.188 44.444 1.00 80.56 107 THR A N 1
ATOM 836 C CA . THR A 1 107 ? -21.988 -0.228 43.347 1.00 80.56 107 THR A CA 1
ATOM 837 C C . THR A 1 107 ? -22.028 1.102 42.594 1.00 80.56 107 THR A C 1
ATOM 839 O O . THR A 1 107 ? -22.072 1.110 41.368 1.00 80.56 107 THR A O 1
ATOM 842 N N . GLN A 1 108 ? -21.937 2.226 43.310 1.00 83.81 108 GLN A N 1
ATOM 843 C CA . GLN A 1 108 ? -21.859 3.554 42.703 1.00 83.81 108 GLN A CA 1
ATOM 844 C C . GLN A 1 108 ? -20.555 3.759 41.913 1.00 83.81 108 GLN A C 1
ATOM 846 O O . GLN A 1 108 ? -20.593 4.263 40.794 1.00 83.81 108 GLN A O 1
ATOM 851 N N . GLU A 1 109 ? -19.410 3.322 42.448 1.00 82.19 109 GLU A N 1
ATOM 852 C CA . GLU A 1 109 ? -18.122 3.375 41.738 1.00 82.19 109 GLU A CA 1
ATOM 853 C C . GLU A 1 109 ? -18.106 2.472 40.491 1.00 82.19 109 GLU A C 1
ATOM 855 O O . GLU A 1 109 ? -17.502 2.824 39.478 1.00 82.19 109 GLU A O 1
ATOM 860 N N . ILE A 1 110 ? -18.780 1.317 40.538 1.00 81.50 110 ILE A N 1
ATOM 861 C CA . ILE A 1 110 ? -18.952 0.439 39.373 1.00 81.50 110 ILE A CA 1
ATOM 862 C C . ILE A 1 110 ? -19.824 1.113 38.314 1.00 81.50 110 ILE A C 1
ATOM 864 O O . ILE A 1 110 ? -19.440 1.096 37.149 1.00 81.50 110 ILE A O 1
ATOM 868 N N . ALA A 1 111 ? -20.946 1.727 38.700 1.00 79.94 111 ALA A N 1
ATOM 869 C CA . ALA A 1 111 ? -21.822 2.437 37.768 1.00 79.94 111 ALA A CA 1
ATOM 870 C C . ALA A 1 111 ? -21.074 3.575 37.055 1.00 79.94 111 ALA A C 1
ATOM 872 O O . ALA A 1 111 ? -21.088 3.654 35.833 1.00 79.94 111 ALA A O 1
ATOM 873 N N . GLN A 1 112 ? -20.306 4.374 37.801 1.00 80.88 112 GLN A N 1
ATOM 874 C CA . GLN A 1 112 ? -19.519 5.465 37.228 1.00 80.88 112 GLN A CA 1
ATOM 875 C C . GLN A 1 112 ? -18.437 4.961 36.256 1.00 80.88 112 GLN A C 1
ATOM 877 O O . GLN A 1 112 ? -18.236 5.533 35.189 1.00 80.88 112 GLN A O 1
ATOM 882 N N . LYS A 1 113 ? -17.774 3.841 36.577 1.00 80.44 113 LYS A N 1
ATOM 883 C CA . LYS A 1 113 ? -16.827 3.196 35.653 1.00 80.44 113 LYS A CA 1
ATOM 884 C C . LYS A 1 113 ? -17.509 2.582 34.432 1.00 80.44 113 LYS A C 1
ATOM 886 O O . LYS A 1 113 ? -16.882 2.513 33.381 1.00 80.44 113 LYS A O 1
ATOM 891 N N . GLN A 1 114 ? -18.744 2.099 34.557 1.00 75.12 114 GLN A N 1
ATOM 892 C CA . GLN A 1 114 ? -19.518 1.599 33.420 1.00 75.12 114 GLN A CA 1
ATOM 893 C C . GLN A 1 114 ? -19.884 2.732 32.462 1.00 75.12 114 GLN A C 1
ATOM 895 O O . GLN A 1 114 ? -19.719 2.545 31.259 1.00 75.12 114 GLN A O 1
ATOM 900 N N . ASP A 1 115 ? -20.263 3.900 32.980 1.00 76.81 115 ASP A N 1
ATOM 901 C CA . ASP A 1 115 ? -20.527 5.091 32.166 1.00 76.81 115 ASP A CA 1
ATOM 902 C C . ASP A 1 115 ? -19.255 5.566 31.439 1.00 76.81 115 ASP A C 1
ATOM 904 O O . ASP A 1 115 ? -19.280 5.766 30.228 1.00 76.81 115 ASP A O 1
ATOM 908 N N . GLU A 1 116 ? -18.106 5.630 32.126 1.00 77.25 116 GLU A N 1
ATOM 909 C CA . GLU A 1 116 ? -16.816 5.960 31.491 1.00 77.25 116 GLU A CA 1
ATOM 910 C C . GLU A 1 116 ? -16.401 4.937 30.416 1.00 77.25 116 GLU A C 1
ATOM 912 O O . GLU A 1 116 ? -15.757 5.283 29.423 1.00 77.25 116 GLU A O 1
ATOM 917 N N . ILE A 1 117 ? -16.724 3.654 30.612 1.00 74.31 117 ILE A N 1
ATOM 918 C CA . ILE A 1 117 ? -16.467 2.609 29.613 1.00 74.31 117 ILE A CA 1
ATOM 919 C C . ILE A 1 117 ? -17.402 2.776 28.416 1.00 74.31 117 ILE A C 1
ATOM 921 O O . ILE A 1 117 ? -16.929 2.629 27.292 1.00 74.31 117 ILE A O 1
ATOM 925 N N . ALA A 1 118 ? -18.682 3.078 28.639 1.00 66.06 118 ALA A N 1
ATOM 926 C CA . ALA A 1 118 ? -19.656 3.310 27.578 1.00 66.06 118 ALA A CA 1
ATOM 927 C C . ALA A 1 118 ? -19.265 4.528 26.728 1.00 66.06 118 ALA A C 1
ATOM 929 O O . ALA A 1 118 ? -19.170 4.409 25.513 1.00 66.06 118 ALA A O 1
ATOM 930 N N . GLU A 1 119 ? -18.894 5.644 27.359 1.00 69.50 119 GLU A N 1
ATOM 931 C CA . GLU A 1 119 ? -18.439 6.853 26.662 1.00 69.50 119 GLU A CA 1
ATOM 932 C C . GLU A 1 119 ? -17.166 6.586 25.838 1.00 69.50 119 GLU A C 1
ATOM 934 O O . GLU A 1 119 ? -17.073 6.956 24.668 1.00 69.50 119 GLU A O 1
ATOM 939 N N . ARG A 1 120 ? -16.204 5.829 26.388 1.00 67.81 120 ARG A N 1
ATOM 940 C CA . ARG A 1 120 ? -15.026 5.384 25.620 1.00 67.81 120 ARG A CA 1
ATOM 941 C C . ARG A 1 120 ? -15.377 4.416 24.492 1.00 67.81 120 ARG A C 1
ATOM 943 O O . ARG A 1 120 ? -14.664 4.386 23.492 1.00 67.81 120 ARG A O 1
ATOM 950 N N . GLN A 1 121 ? -16.399 3.578 24.653 1.00 58.28 121 GLN A N 1
ATOM 951 C CA . GLN A 1 121 ? -16.861 2.674 23.599 1.00 58.28 121 GLN A CA 1
ATOM 952 C C . GLN A 1 121 ? -17.533 3.447 22.464 1.00 58.28 121 GLN A C 1
ATOM 954 O O . GLN A 1 121 ? -17.241 3.143 21.309 1.00 58.28 121 GLN A O 1
ATOM 959 N N . ASP A 1 122 ? -18.318 4.475 22.778 1.00 55.69 122 ASP A N 1
ATOM 960 C CA . ASP A 1 122 ? -18.933 5.369 21.795 1.00 55.69 122 ASP A CA 1
ATOM 961 C C . ASP A 1 122 ? -17.870 6.184 21.044 1.00 55.69 122 ASP A C 1
ATOM 963 O O . ASP A 1 122 ? -17.872 6.203 19.814 1.00 55.69 122 ASP A O 1
ATOM 967 N N . GLU A 1 123 ? -16.861 6.733 21.733 1.00 55.69 123 GLU A N 1
ATOM 968 C CA . GLU A 1 123 ? -15.720 7.386 21.071 1.00 55.69 123 GLU A CA 1
ATOM 969 C C . GLU A 1 123 ? -14.943 6.429 20.148 1.00 55.69 123 GLU A C 1
ATOM 971 O O . GLU A 1 123 ? -14.430 6.827 19.096 1.00 55.69 123 GLU A O 1
ATOM 976 N N . ILE A 1 124 ? -14.812 5.155 20.534 1.00 57.69 124 ILE A N 1
ATOM 977 C CA . ILE A 1 124 ? -14.175 4.128 19.701 1.00 57.69 124 ILE A CA 1
ATOM 978 C C . ILE A 1 124 ? -15.056 3.798 18.490 1.00 57.69 124 ILE A C 1
ATOM 980 O O . ILE A 1 124 ? -14.513 3.649 17.394 1.00 57.69 124 ILE A O 1
ATOM 984 N N . ALA A 1 125 ? -16.374 3.699 18.663 1.00 50.69 125 ALA A N 1
ATOM 985 C CA . ALA A 1 125 ? -17.328 3.411 17.597 1.00 50.69 125 ALA A CA 1
ATOM 986 C C . ALA A 1 125 ? -17.400 4.556 16.575 1.00 50.69 125 ALA A C 1
ATOM 988 O O . ALA A 1 125 ? -17.276 4.310 15.377 1.00 50.69 125 ALA A O 1
ATOM 989 N N . GLU A 1 126 ? -17.467 5.813 17.024 1.00 50.03 126 GLU A N 1
ATOM 990 C CA . GLU A 1 126 ? -17.427 6.984 16.140 1.00 50.03 126 GLU A CA 1
ATOM 991 C C . GLU A 1 126 ? -16.112 7.060 15.351 1.00 50.03 126 GLU A C 1
ATOM 993 O O . GLU A 1 126 ? -16.109 7.309 14.142 1.00 50.03 126 GLU A O 1
ATOM 998 N N . ARG A 1 127 ? -14.970 6.774 15.995 1.00 53.41 127 ARG A N 1
ATOM 999 C CA . ARG A 1 127 ? -13.678 6.685 15.293 1.00 53.41 127 ARG A CA 1
ATOM 1000 C C . ARG A 1 127 ? -13.658 5.550 14.272 1.00 53.41 127 ARG A C 1
ATOM 1002 O O . ARG A 1 127 ? -13.033 5.708 13.227 1.00 53.41 127 ARG A O 1
ATOM 1009 N N . GLN A 1 128 ? -14.320 4.429 14.550 1.00 49.66 128 GLN A N 1
ATOM 1010 C CA . GLN A 1 128 ? -14.420 3.298 13.625 1.00 49.66 128 GLN A CA 1
ATOM 1011 C C . GLN A 1 128 ? -15.308 3.611 12.415 1.00 49.66 128 GLN A C 1
ATOM 1013 O O . GLN A 1 128 ? -14.920 3.265 11.301 1.00 49.66 128 GLN A O 1
ATOM 1018 N N . ASP A 1 129 ? -16.433 4.303 12.595 1.00 41.19 129 ASP A N 1
ATOM 1019 C CA . ASP A 1 129 ? -17.354 4.667 11.508 1.00 41.19 129 ASP A CA 1
ATOM 1020 C C . ASP A 1 129 ? -16.765 5.727 10.563 1.00 41.19 129 ASP A C 1
ATOM 1022 O O . ASP A 1 129 ? -16.886 5.633 9.337 1.00 41.19 129 ASP A O 1
ATOM 1026 N N . VAL A 1 130 ? -16.022 6.699 11.103 1.00 46.97 130 VAL A N 1
ATOM 1027 C CA . VAL A 1 130 ? -15.270 7.669 10.288 1.00 46.97 130 VAL A CA 1
ATOM 1028 C C . VAL A 1 130 ? -14.180 6.962 9.471 1.00 46.97 130 VAL A C 1
ATOM 1030 O O . VAL A 1 130 ? -14.000 7.252 8.288 1.00 46.97 130 VAL A O 1
ATOM 1033 N N . PHE A 1 131 ? -13.495 5.981 10.060 1.00 51.12 131 PHE A N 1
ATOM 1034 C CA . PHE A 1 131 ? -12.452 5.184 9.403 1.00 51.12 131 PHE A CA 1
ATOM 1035 C C . PHE A 1 131 ? -13.036 4.210 8.354 1.00 51.12 131 PHE A C 1
ATOM 1037 O O . PHE A 1 131 ? -12.406 3.951 7.327 1.00 51.12 131 PHE A O 1
ATOM 1044 N N . ALA A 1 132 ? -14.275 3.746 8.567 1.00 45.06 132 ALA A N 1
ATOM 1045 C CA . ALA A 1 132 ? -15.062 2.886 7.671 1.00 45.06 132 ALA A CA 1
ATOM 1046 C C . ALA A 1 132 ? -15.456 3.594 6.402 1.00 45.06 132 ALA A C 1
ATOM 1048 O O . ALA A 1 132 ? -15.219 3.103 5.294 1.00 45.06 132 ALA A O 1
ATOM 1049 N N . GLY A 1 133 ? -16.001 4.789 6.601 1.00 41.84 133 GLY A N 1
ATOM 1050 C CA . GLY A 1 133 ? -16.262 5.721 5.532 1.00 41.84 133 GLY A CA 1
ATOM 1051 C C . GLY A 1 133 ? -14.986 6.074 4.775 1.00 41.84 133 GLY A C 1
ATOM 1052 O O . GLY A 1 133 ? -15.046 6.135 3.553 1.00 41.84 133 GLY A O 1
ATOM 1053 N N . LEU A 1 134 ? -13.843 6.269 5.451 1.00 46.28 134 LEU A N 1
ATOM 1054 C CA . LEU A 1 134 ? -12.587 6.645 4.790 1.00 46.28 134 LEU A CA 1
ATOM 1055 C C . LEU A 1 134 ? -11.972 5.513 3.961 1.00 46.28 134 LEU A C 1
ATOM 1057 O O . LEU A 1 134 ? -11.621 5.755 2.813 1.00 46.28 134 LEU A O 1
ATOM 1061 N N . LEU A 1 135 ? -11.896 4.274 4.453 1.00 47.62 135 LEU A N 1
ATOM 1062 C CA . LEU A 1 135 ? -11.287 3.178 3.682 1.00 47.62 135 LEU A CA 1
ATOM 1063 C C . LEU A 1 135 ? -12.085 2.770 2.436 1.00 47.62 135 LEU A C 1
ATOM 1065 O O . LEU A 1 135 ? -11.486 2.329 1.460 1.00 47.62 135 LEU A O 1
ATOM 1069 N N . CYS A 1 136 ? -13.402 2.992 2.430 1.00 41.12 136 CYS A N 1
ATOM 1070 C CA . CYS A 1 136 ? -14.234 2.861 1.228 1.00 41.12 136 CYS A CA 1
ATOM 1071 C C . CYS A 1 136 ? -14.194 4.110 0.320 1.00 41.12 136 CYS A C 1
ATOM 1073 O O . CYS A 1 136 ? -14.699 4.070 -0.801 1.00 41.12 136 CYS A O 1
ATOM 1075 N N . ARG A 1 137 ? -13.651 5.241 0.802 1.00 40.56 137 ARG A N 1
ATOM 1076 C CA . ARG A 1 137 ? -13.631 6.542 0.105 1.00 40.56 137 ARG A CA 1
ATOM 1077 C C . ARG A 1 137 ? -12.257 7.023 -0.328 1.00 40.56 137 ARG A C 1
ATOM 1079 O O . ARG A 1 137 ? -12.229 7.993 -1.091 1.00 40.56 137 ARG A O 1
ATOM 1086 N N . ILE A 1 138 ? -11.162 6.374 0.074 1.00 46.84 138 ILE A N 1
ATOM 1087 C CA . ILE A 1 138 ? -9.868 6.562 -0.590 1.00 46.84 138 ILE A CA 1
ATOM 1088 C C . ILE A 1 138 ? -10.031 5.956 -1.980 1.00 46.84 138 ILE A C 1
ATOM 1090 O O . ILE A 1 138 ? -9.769 4.784 -2.240 1.00 46.84 138 ILE A O 1
ATOM 1094 N N . ARG A 1 139 ? -10.584 6.781 -2.869 1.00 41.25 139 ARG A N 1
ATOM 1095 C CA . ARG A 1 139 ? -10.623 6.543 -4.300 1.00 41.25 139 ARG A CA 1
ATOM 1096 C C . ARG A 1 139 ? -9.192 6.240 -4.754 1.00 41.25 139 ARG A C 1
ATOM 1098 O O . ARG A 1 139 ? -8.250 6.721 -4.121 1.00 41.25 139 ARG A O 1
ATOM 1105 N N . PRO A 1 140 ? -9.006 5.535 -5.877 1.00 38.09 140 PRO A N 1
ATOM 1106 C CA . PRO A 1 140 ? -7.737 5.555 -6.592 1.00 38.09 140 PRO A CA 1
ATOM 1107 C C . PRO A 1 140 ? -7.428 7.007 -6.989 1.00 38.09 140 PRO A C 1
ATOM 1109 O O . PRO A 1 140 ? -7.839 7.490 -8.038 1.00 38.09 140 PRO A O 1
ATOM 1112 N N . ALA A 1 141 ? -6.821 7.771 -6.087 1.00 38.94 141 ALA A N 1
ATOM 1113 C CA . ALA A 1 141 ? -6.559 9.185 -6.269 1.00 38.94 141 ALA A CA 1
ATOM 1114 C C . ALA A 1 141 ? -5.496 9.654 -5.274 1.00 38.94 141 ALA A C 1
ATOM 1116 O O . ALA A 1 141 ? -5.773 10.154 -4.194 1.00 38.94 141 ALA A O 1
ATOM 1117 N N . SER A 1 142 ? -4.244 9.588 -5.692 1.00 40.50 142 SER A N 1
ATOM 1118 C CA . SER A 1 142 ? -3.569 10.821 -6.089 1.00 40.50 142 SER A CA 1
ATOM 1119 C C . SER A 1 142 ? -2.242 10.433 -6.711 1.00 40.50 142 SER A C 1
ATOM 1121 O O . SER A 1 142 ? -1.389 9.814 -6.086 1.00 40.50 142 SER A O 1
ATOM 1123 N N . HIS A 1 143 ? -2.078 10.778 -7.985 1.00 51.84 143 HIS A N 1
ATOM 1124 C CA . HIS A 1 143 ? -0.761 10.839 -8.592 1.00 51.84 143 HIS A CA 1
ATOM 1125 C C . HIS A 1 143 ? 0.141 11.626 -7.638 1.00 51.84 143 HIS A C 1
ATOM 1127 O O . HIS A 1 143 ? -0.201 12.763 -7.298 1.00 51.84 143 HIS A O 1
ATOM 1133 N N . SER A 1 144 ? 1.280 11.064 -7.225 1.00 55.09 144 SER A N 1
ATOM 1134 C CA . SER A 1 144 ? 2.272 11.843 -6.494 1.00 55.09 144 SER A CA 1
ATOM 1135 C C . SER A 1 144 ? 2.577 13.074 -7.333 1.00 55.09 144 SER A C 1
ATOM 1137 O O . SER A 1 144 ? 3.056 12.965 -8.469 1.00 55.09 144 SER A O 1
ATOM 1139 N N . THR A 1 145 ? 2.249 14.251 -6.800 1.00 60.09 145 THR A N 1
ATOM 1140 C CA . THR A 1 145 ? 2.703 15.506 -7.386 1.00 60.09 145 THR A CA 1
ATOM 1141 C C . THR A 1 145 ? 4.222 15.486 -7.339 1.00 60.09 145 THR A C 1
ATOM 1143 O O . THR A 1 145 ? 4.825 15.142 -6.317 1.00 60.09 145 THR A O 1
ATOM 1146 N N . TRP A 1 146 ? 4.852 15.773 -8.476 1.00 66.88 146 TRP A N 1
ATOM 1147 C CA . TRP A 1 146 ? 6.298 15.672 -8.602 1.00 66.88 146 TRP A CA 1
ATOM 1148 C C . TRP A 1 146 ? 6.994 16.542 -7.548 1.00 66.88 146 TRP A C 1
ATOM 1150 O O . TRP A 1 146 ? 6.949 17.771 -7.593 1.00 66.88 146 TRP A O 1
ATOM 1160 N N . ASN A 1 147 ? 7.649 15.891 -6.586 1.00 79.94 147 ASN A N 1
ATOM 1161 C CA . ASN A 1 147 ? 8.396 16.542 -5.520 1.00 79.94 147 ASN A CA 1
ATOM 1162 C C . ASN A 1 147 ? 9.836 16.004 -5.522 1.00 79.94 147 ASN A C 1
ATOM 1164 O O . ASN A 1 147 ? 10.094 14.932 -4.964 1.00 79.94 147 ASN A O 1
ATOM 1168 N N . PRO A 1 148 ? 10.792 16.738 -6.124 1.00 83.69 148 PRO A N 1
ATOM 1169 C CA . PRO A 1 148 ? 12.186 16.307 -6.228 1.00 83.69 148 PRO A CA 1
ATOM 1170 C C . PRO A 1 148 ? 12.836 16.016 -4.875 1.00 83.69 148 PRO A C 1
ATOM 1172 O O . PRO A 1 148 ? 13.638 15.091 -4.759 1.00 83.69 148 PRO A O 1
ATOM 1175 N N . ARG A 1 149 ? 12.482 16.795 -3.844 1.00 89.31 149 ARG A N 1
ATOM 1176 C CA . ARG A 1 149 ? 13.035 16.637 -2.496 1.00 89.31 149 ARG A CA 1
ATOM 1177 C C . ARG A 1 149 ? 12.529 15.352 -1.857 1.00 89.31 149 ARG A C 1
ATOM 1179 O O . ARG A 1 149 ? 13.332 14.586 -1.343 1.00 89.31 149 ARG A O 1
ATOM 1186 N N . TRP A 1 150 ? 11.224 15.103 -1.931 1.00 89.69 150 TRP A N 1
ATOM 1187 C CA . TRP A 1 150 ? 10.626 13.860 -1.447 1.00 89.69 150 TRP A CA 1
ATOM 1188 C C . TRP A 1 150 ? 11.189 12.644 -2.184 1.00 89.69 150 TRP A C 1
ATOM 1190 O O . TRP A 1 150 ? 11.684 11.720 -1.543 1.00 89.69 150 TRP A O 1
ATOM 1200 N N . LYS A 1 151 ? 11.222 12.692 -3.522 1.00 89.69 151 LYS A N 1
ATOM 1201 C CA . LYS A 1 151 ? 11.856 11.663 -4.352 1.00 89.69 151 LYS A CA 1
ATOM 1202 C C . LYS A 1 151 ? 13.275 11.370 -3.865 1.00 89.69 151 LYS A C 1
ATOM 1204 O O . LYS A 1 151 ? 13.590 10.218 -3.601 1.00 89.69 151 LYS A O 1
ATOM 1209 N N . ALA A 1 152 ? 14.120 12.390 -3.709 1.00 91.88 152 ALA A N 1
ATOM 1210 C CA . ALA A 1 152 ? 15.495 12.207 -3.251 1.00 91.88 152 ALA A CA 1
ATOM 1211 C C . ALA A 1 152 ? 15.575 11.587 -1.843 1.00 91.88 152 ALA A C 1
ATOM 1213 O O . ALA A 1 152 ? 16.404 10.704 -1.620 1.00 91.88 152 ALA A O 1
ATOM 1214 N N . THR A 1 153 ? 14.707 12.006 -0.916 1.00 94.69 153 THR A N 1
ATOM 1215 C CA . THR A 1 153 ? 14.616 11.431 0.435 1.00 94.69 153 THR A CA 1
ATOM 1216 C C . THR A 1 153 ? 14.287 9.940 0.386 1.00 94.69 153 THR A C 1
ATOM 1218 O O . THR A 1 153 ? 14.998 9.149 1.000 1.00 94.69 153 THR A O 1
ATOM 1221 N N . VAL A 1 154 ? 13.265 9.551 -0.383 1.00 93.75 154 VAL A N 1
ATOM 1222 C CA . VAL A 1 154 ? 12.839 8.151 -0.527 1.00 93.75 154 VAL A CA 1
ATOM 1223 C C . VAL A 1 154 ? 13.927 7.318 -1.213 1.00 93.75 154 VAL A C 1
ATOM 1225 O O . VAL A 1 154 ? 14.342 6.300 -0.675 1.00 93.75 154 VAL A O 1
ATOM 1228 N N . MET A 1 155 ? 14.479 7.772 -2.344 1.00 94.00 155 MET A N 1
ATOM 1229 C CA . MET A 1 155 ? 15.577 7.076 -3.042 1.00 94.00 155 MET A CA 1
ATOM 1230 C C . MET A 1 155 ? 16.767 6.798 -2.116 1.00 94.00 155 MET A C 1
ATOM 1232 O O . MET A 1 155 ? 17.279 5.681 -2.072 1.00 94.00 155 MET A O 1
ATOM 1236 N N . LYS A 1 156 ? 17.178 7.809 -1.336 1.00 95.31 156 LYS A N 1
ATOM 1237 C CA . LYS A 1 156 ? 18.280 7.697 -0.375 1.00 95.31 156 LYS A CA 1
ATOM 1238 C C . LYS A 1 156 ? 17.981 6.674 0.721 1.00 95.31 156 LYS A C 1
ATOM 1240 O O . LYS A 1 156 ? 18.862 5.893 1.057 1.00 95.31 156 LYS A O 1
ATOM 1245 N N . ALA A 1 157 ? 16.765 6.688 1.262 1.00 94.44 157 ALA A N 1
ATOM 1246 C CA . ALA A 1 157 ? 16.312 5.762 2.298 1.00 94.44 157 ALA A CA 1
ATOM 1247 C C . ALA A 1 157 ? 16.382 4.292 1.853 1.00 94.44 157 ALA A C 1
ATOM 1249 O O . ALA A 1 157 ? 16.890 3.448 2.584 1.00 94.44 157 ALA A O 1
ATOM 1250 N N . TYR A 1 158 ? 15.949 4.003 0.625 1.00 94.06 158 TYR A N 1
ATOM 1251 C CA . TYR A 1 158 ? 15.993 2.649 0.061 1.00 94.06 158 TYR A CA 1
ATOM 1252 C C . TYR A 1 158 ? 17.324 2.306 -0.627 1.00 94.06 158 TYR A C 1
ATOM 1254 O O . TYR A 1 158 ? 17.463 1.205 -1.151 1.00 94.06 158 TYR A O 1
ATOM 1262 N N . GLY A 1 159 ? 18.302 3.220 -0.648 1.00 93.19 159 GLY A N 1
ATOM 1263 C CA . GLY A 1 159 ? 19.619 2.980 -1.245 1.00 93.19 159 GLY A CA 1
ATOM 1264 C C . GLY A 1 159 ? 19.606 2.773 -2.765 1.00 93.19 159 GLY A C 1
ATOM 1265 O O . GLY A 1 159 ? 20.533 2.177 -3.306 1.00 93.19 159 GLY A O 1
ATOM 1266 N N . VAL A 1 160 ? 18.576 3.259 -3.464 1.00 92.88 160 VAL A N 1
ATOM 1267 C CA . VAL A 1 160 ? 18.404 3.080 -4.916 1.00 92.88 160 VAL A CA 1
ATOM 1268 C C . VAL A 1 160 ? 18.492 4.406 -5.666 1.00 92.88 160 VAL A C 1
ATOM 1270 O O . VAL A 1 160 ? 18.261 5.477 -5.113 1.00 92.88 160 VAL A O 1
ATOM 1273 N N . GLN A 1 161 ? 18.829 4.346 -6.955 1.00 90.50 161 GLN A N 1
ATOM 1274 C CA . GLN A 1 161 ? 18.895 5.530 -7.826 1.00 90.50 161 GLN A CA 1
ATOM 1275 C C . GLN A 1 161 ? 17.636 5.731 -8.684 1.00 90.50 161 GLN A C 1
ATOM 1277 O O . GLN A 1 161 ? 17.441 6.810 -9.244 1.00 90.50 161 GLN A O 1
ATOM 1282 N N . TYR A 1 162 ? 16.813 4.692 -8.821 1.00 91.31 162 TYR A N 1
ATOM 1283 C CA . TYR A 1 162 ? 15.587 4.658 -9.617 1.00 91.31 162 TYR A CA 1
ATOM 1284 C C . TYR A 1 162 ? 14.639 3.580 -9.063 1.00 91.31 162 TYR A C 1
ATOM 1286 O O . TYR A 1 162 ? 14.893 3.026 -7.995 1.00 91.31 162 TYR A O 1
ATOM 1294 N N . CYS A 1 163 ? 13.543 3.305 -9.776 1.00 94.06 163 CYS A N 1
ATOM 1295 C CA . CYS A 1 163 ? 12.500 2.360 -9.381 1.00 94.06 163 CYS A CA 1
ATOM 1296 C C . CYS A 1 163 ? 13.048 1.040 -8.807 1.00 94.06 163 CYS A C 1
ATOM 1298 O O . CYS A 1 163 ? 13.765 0.310 -9.494 1.00 94.06 163 CYS A O 1
ATOM 1300 N N . VAL A 1 164 ? 12.649 0.714 -7.573 1.00 95.50 164 VAL A N 1
ATOM 1301 C CA . VAL A 1 164 ? 13.140 -0.460 -6.834 1.00 95.50 164 VAL A CA 1
ATOM 1302 C C . VAL A 1 164 ? 12.697 -1.776 -7.478 1.00 95.50 164 VAL A C 1
ATOM 1304 O O . VAL A 1 164 ? 13.474 -2.722 -7.561 1.00 95.50 164 VAL A O 1
ATOM 1307 N N . VAL A 1 165 ? 11.480 -1.806 -8.025 1.00 95.62 165 VAL A N 1
ATOM 1308 C CA . VAL A 1 165 ? 10.915 -2.982 -8.700 1.00 95.62 165 VAL A CA 1
ATOM 1309 C C . VAL A 1 165 ? 11.663 -3.273 -10.004 1.00 95.62 165 VAL A C 1
ATOM 1311 O O . VAL A 1 165 ? 12.081 -4.402 -10.245 1.00 95.62 165 VAL A O 1
ATOM 1314 N N . LEU A 1 166 ? 11.913 -2.245 -10.823 1.00 93.50 166 LEU A N 1
ATOM 1315 C CA . LEU A 1 166 ? 12.693 -2.406 -12.054 1.00 93.50 166 LEU A CA 1
ATOM 1316 C C . LEU A 1 166 ? 14.166 -2.721 -11.776 1.00 93.50 166 LEU A C 1
ATOM 1318 O O . LEU A 1 166 ? 14.789 -3.445 -12.550 1.00 93.50 166 LEU A O 1
ATOM 1322 N N . HIS A 1 167 ? 14.726 -2.196 -10.683 1.00 91.81 167 HIS A N 1
ATOM 1323 C CA . HIS A 1 167 ? 16.072 -2.553 -10.248 1.00 91.81 167 HIS A CA 1
ATOM 1324 C C . HIS A 1 167 ? 16.171 -4.053 -9.936 1.00 91.81 167 HIS A C 1
ATOM 1326 O O . HIS A 1 167 ? 17.033 -4.725 -10.499 1.00 91.81 167 HIS A O 1
ATOM 1332 N N . ALA A 1 168 ? 15.250 -4.586 -9.127 1.00 92.81 168 ALA A N 1
ATOM 1333 C CA . ALA A 1 168 ? 15.193 -6.010 -8.801 1.00 92.81 168 ALA A CA 1
ATOM 1334 C C . ALA A 1 168 ? 14.976 -6.889 -10.044 1.00 92.81 168 ALA A C 1
ATOM 1336 O O . ALA A 1 168 ? 15.679 -7.883 -10.214 1.00 92.81 168 ALA A O 1
ATOM 1337 N N . LEU A 1 169 ? 14.081 -6.488 -10.957 1.00 91.56 169 LEU A N 1
ATOM 1338 C CA . LEU A 1 169 ? 13.862 -7.209 -12.215 1.00 91.56 169 LEU A CA 1
ATOM 1339 C C . LEU A 1 169 ? 15.161 -7.316 -13.023 1.00 91.56 169 LEU A C 1
ATOM 1341 O O . LEU A 1 169 ? 15.555 -8.403 -13.445 1.00 91.56 169 LEU A O 1
ATOM 1345 N N . ARG A 1 170 ? 15.866 -6.193 -13.196 1.00 87.44 170 ARG A N 1
ATOM 1346 C CA . ARG A 1 170 ? 17.140 -6.161 -13.920 1.00 87.44 170 ARG A CA 1
ATOM 1347 C C . ARG A 1 170 ? 18.190 -7.062 -13.276 1.00 87.44 170 ARG A C 1
ATOM 1349 O O . ARG A 1 170 ? 18.908 -7.741 -14.004 1.00 87.44 170 ARG A O 1
ATOM 1356 N N . GLU A 1 171 ? 18.314 -7.052 -11.952 1.00 86.50 171 GLU A N 1
ATOM 1357 C CA . GLU A 1 171 ? 19.280 -7.911 -11.259 1.00 86.50 171 GLU A CA 1
ATOM 1358 C C . GLU A 1 171 ? 18.904 -9.398 -11.365 1.00 86.50 171 GLU A C 1
ATOM 1360 O O . GLU A 1 171 ? 19.788 -10.219 -11.607 1.00 86.50 171 GLU A O 1
ATOM 1365 N N . SER A 1 172 ? 17.609 -9.741 -11.316 1.00 85.88 172 SER A N 1
ATOM 1366 C CA . SER A 1 172 ? 17.153 -11.124 -11.518 1.00 85.88 172 SER A CA 1
ATOM 1367 C C . SER A 1 172 ? 17.547 -11.670 -12.896 1.00 85.88 172 SER A C 1
ATOM 1369 O O . SER A 1 172 ? 18.094 -12.761 -12.992 1.00 85.88 172 SER A O 1
ATOM 1371 N N . TRP A 1 173 ? 17.396 -10.878 -13.963 1.00 81.00 173 TRP A N 1
ATOM 1372 C CA . TRP A 1 173 ? 17.737 -11.318 -15.323 1.00 81.00 173 TRP A CA 1
ATOM 1373 C C . TRP A 1 173 ? 19.242 -11.250 -15.617 1.00 81.00 173 TRP A C 1
ATOM 1375 O O . TRP A 1 173 ? 19.751 -11.969 -16.476 1.00 81.00 173 TRP A O 1
ATOM 1385 N N . ARG A 1 174 ? 19.989 -10.399 -14.901 1.00 75.62 174 ARG A N 1
ATOM 1386 C CA . ARG A 1 174 ? 21.459 -10.359 -14.977 1.00 75.62 174 ARG A CA 1
ATOM 1387 C C . ARG A 1 174 ? 22.105 -11.641 -14.488 1.00 75.62 174 ARG A C 1
ATOM 1389 O O . ARG A 1 174 ? 23.077 -12.076 -15.106 1.00 75.62 174 ARG A O 1
ATOM 1396 N N . ALA A 1 175 ? 21.577 -12.223 -13.414 1.00 71.81 175 ALA A N 1
ATOM 1397 C CA . ALA A 1 175 ? 22.049 -13.503 -12.898 1.00 71.81 175 ALA A CA 1
ATOM 1398 C C . ALA A 1 175 ? 21.938 -14.612 -13.959 1.00 71.81 175 ALA A C 1
ATOM 1400 O O . ALA A 1 175 ? 22.842 -15.435 -14.088 1.00 71.81 175 ALA A O 1
ATOM 1401 N N . ASP A 1 176 ? 20.890 -14.560 -14.781 1.00 67.00 176 ASP A N 1
ATOM 1402 C CA . ASP A 1 176 ? 20.607 -15.569 -15.802 1.00 67.00 176 ASP A CA 1
ATOM 1403 C C . ASP A 1 176 ? 21.408 -15.382 -17.104 1.00 67.00 176 ASP A C 1
ATOM 1405 O O . ASP A 1 176 ? 21.417 -16.269 -17.961 1.00 67.00 176 ASP A O 1
ATOM 1409 N N . SER A 1 177 ? 22.058 -14.229 -17.321 1.00 66.19 177 SER A N 1
ATOM 1410 C CA . SER A 1 177 ? 22.619 -13.878 -18.638 1.00 66.19 177 SER A CA 1
ATOM 1411 C C . SER A 1 177 ? 23.727 -12.803 -18.605 1.00 66.19 177 SER A C 1
ATOM 1413 O O . SER A 1 177 ? 23.553 -11.703 -19.133 1.00 66.19 177 SER A O 1
ATOM 1415 N N . PRO A 1 178 ? 24.924 -13.102 -18.061 1.00 64.38 178 PRO A N 1
ATOM 1416 C CA . PRO A 1 178 ? 25.959 -12.104 -17.753 1.00 64.38 178 PRO A CA 1
ATOM 1417 C C . PRO A 1 178 ? 26.649 -11.431 -18.961 1.00 64.38 178 PRO A C 1
ATOM 1419 O O . PRO A 1 178 ? 27.335 -10.425 -18.779 1.00 64.38 178 PRO A O 1
ATOM 1422 N N . HIS A 1 179 ? 26.493 -11.943 -20.190 1.00 62.12 179 HIS A N 1
ATOM 1423 C CA . HIS A 1 179 ? 27.305 -11.535 -21.355 1.00 62.12 179 HIS A CA 1
ATOM 1424 C C . HIS A 1 179 ? 26.577 -10.722 -22.442 1.00 62.12 179 HIS A C 1
ATOM 1426 O O . HIS A 1 179 ? 27.178 -10.410 -23.470 1.00 62.12 179 HIS A O 1
ATOM 1432 N N . HIS A 1 180 ? 25.308 -10.356 -22.258 1.00 59.88 180 HIS A N 1
ATOM 1433 C CA . HIS A 1 180 ? 24.563 -9.621 -23.287 1.00 59.88 180 HIS A CA 1
ATOM 1434 C C . HIS A 1 180 ? 24.755 -8.102 -23.200 1.00 59.88 180 HIS A C 1
ATOM 1436 O O . HIS A 1 180 ? 24.977 -7.552 -22.130 1.00 59.88 180 HIS A O 1
ATOM 1442 N N . VAL A 1 181 ? 24.677 -7.403 -24.338 1.00 54.22 181 VAL A N 1
ATOM 1443 C CA . VAL A 1 181 ? 24.650 -5.933 -24.378 1.00 54.22 181 VAL A CA 1
ATOM 1444 C C . VAL A 1 181 ? 23.243 -5.466 -24.010 1.00 54.22 181 VAL A C 1
ATOM 1446 O O . VAL A 1 181 ? 22.257 -5.861 -24.630 1.00 54.22 181 VAL A O 1
ATOM 1449 N N . TRP A 1 182 ? 23.157 -4.632 -22.978 1.00 64.50 182 TRP A N 1
ATOM 1450 C CA . TRP A 1 182 ? 21.906 -4.213 -22.357 1.00 64.50 182 TRP A CA 1
ATOM 1451 C C . TRP A 1 182 ? 21.493 -2.848 -22.906 1.00 64.50 182 TRP A C 1
ATOM 1453 O O . TRP A 1 182 ? 22.128 -1.843 -22.584 1.00 64.50 182 TRP A O 1
ATOM 1463 N N . TYR A 1 183 ? 20.415 -2.776 -23.687 1.00 68.19 183 TYR A N 1
ATOM 1464 C CA . TYR A 1 183 ? 19.686 -1.514 -23.768 1.00 68.19 183 TYR A CA 1
ATOM 1465 C C . TYR A 1 183 ? 18.852 -1.402 -22.496 1.00 68.19 183 TYR A C 1
ATOM 1467 O O . TYR A 1 183 ? 17.984 -2.230 -22.254 1.00 68.19 183 TYR A O 1
ATOM 1475 N N . TRP A 1 184 ? 19.174 -0.430 -21.651 1.00 76.06 184 TRP A N 1
ATOM 1476 C CA . TRP A 1 184 ? 18.396 -0.083 -20.469 1.00 76.06 184 TRP A CA 1
ATOM 1477 C C . TRP A 1 184 ? 18.383 1.441 -20.395 1.00 76.06 184 TRP A C 1
ATOM 1479 O O . TRP A 1 184 ? 19.449 2.031 -20.185 1.00 76.06 184 TRP A O 1
ATOM 1489 N N . PRO A 1 185 ? 17.234 2.102 -20.619 1.00 79.19 185 PRO A N 1
ATOM 1490 C CA . PRO A 1 185 ? 17.171 3.555 -20.720 1.00 79.19 185 PRO A CA 1
ATOM 1491 C C . PRO A 1 185 ? 17.266 4.193 -19.323 1.00 79.19 185 PRO A C 1
ATOM 1493 O O . PRO A 1 185 ? 16.282 4.687 -18.780 1.00 79.19 185 PRO A O 1
ATOM 1496 N N . PHE A 1 186 ? 18.462 4.144 -18.716 1.00 81.62 186 PHE A N 1
ATOM 1497 C CA . PHE A 1 186 ? 18.711 4.559 -17.329 1.00 81.62 186 PHE A CA 1
ATOM 1498 C C . PHE A 1 186 ? 18.186 5.954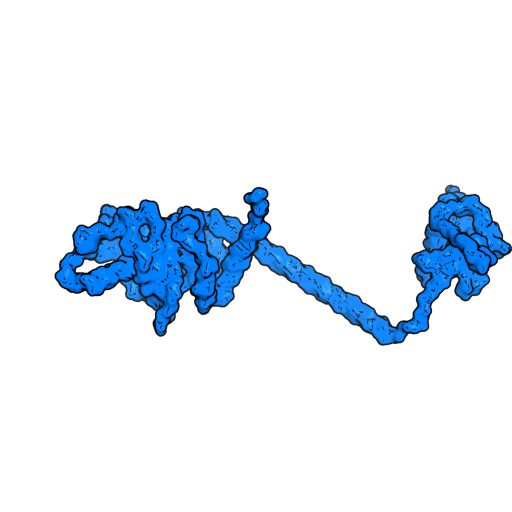 -17.030 1.00 81.62 186 PHE A C 1
ATOM 1500 O O . PHE A 1 186 ? 17.510 6.131 -16.021 1.00 81.62 186 PHE A O 1
ATOM 1507 N N . GLU A 1 187 ? 18.488 6.923 -17.892 1.00 84.88 187 GLU A N 1
ATOM 1508 C CA . GLU A 1 187 ? 18.071 8.306 -17.670 1.00 84.88 187 GLU A CA 1
ATOM 1509 C C . GLU A 1 187 ? 16.552 8.455 -17.767 1.00 84.88 187 GLU A C 1
ATOM 1511 O O . GLU A 1 187 ? 15.950 9.005 -16.848 1.00 84.88 187 GLU A O 1
ATOM 1516 N N . ASP A 1 188 ? 15.907 7.875 -18.784 1.00 85.19 188 ASP A N 1
ATOM 1517 C CA . ASP A 1 188 ? 14.448 7.963 -18.936 1.00 85.19 188 ASP A CA 1
ATOM 1518 C C . ASP A 1 188 ? 13.722 7.293 -17.750 1.00 85.19 188 ASP A C 1
ATOM 1520 O O . ASP A 1 188 ? 12.754 7.841 -17.216 1.00 85.19 188 ASP A O 1
ATOM 1524 N N . ILE A 1 189 ? 14.221 6.144 -17.275 1.00 88.69 189 ILE A N 1
ATOM 1525 C CA . ILE A 1 189 ? 13.695 5.442 -16.091 1.00 88.69 189 ILE A CA 1
ATOM 1526 C C . ILE A 1 189 ? 13.904 6.283 -14.834 1.00 88.69 189 ILE A C 1
ATOM 1528 O O . ILE A 1 189 ? 12.974 6.468 -14.048 1.00 88.69 189 ILE A O 1
ATOM 1532 N N . LYS A 1 190 ? 15.113 6.807 -14.627 1.00 88.44 190 LYS A N 1
ATOM 1533 C CA . LYS A 1 190 ? 15.462 7.621 -13.460 1.00 88.44 190 LYS A CA 1
ATOM 1534 C C . LYS A 1 190 ? 14.626 8.892 -13.403 1.00 88.44 190 LYS A C 1
ATOM 1536 O O . LYS A 1 190 ? 14.136 9.233 -12.326 1.00 88.44 190 LYS A O 1
ATOM 1541 N N . ILE A 1 191 ? 14.431 9.572 -14.530 1.00 85.31 191 ILE A N 1
ATOM 1542 C CA . ILE A 1 191 ? 13.573 10.755 -14.645 1.00 85.31 191 ILE A CA 1
ATOM 1543 C C . ILE A 1 191 ? 12.119 10.374 -14.357 1.00 85.31 191 ILE A C 1
ATOM 1545 O O . ILE A 1 191 ? 11.491 11.005 -13.517 1.00 85.31 191 ILE A O 1
ATOM 1549 N N . SER A 1 192 ? 11.630 9.274 -14.928 1.00 87.25 192 SER A N 1
ATOM 1550 C CA . SER A 1 192 ? 10.255 8.786 -14.728 1.00 87.25 192 SER A CA 1
ATOM 1551 C C . SER A 1 192 ? 9.989 8.160 -13.357 1.00 87.25 192 SER A C 1
ATOM 1553 O O . SER A 1 192 ? 8.865 7.750 -13.074 1.00 87.25 192 SER A O 1
ATOM 1555 N N . THR A 1 193 ? 11.006 8.007 -12.509 1.00 90.31 193 THR A N 1
ATOM 1556 C CA . THR A 1 193 ? 10.834 7.435 -11.173 1.00 90.31 193 THR A CA 1
ATOM 1557 C C . THR A 1 193 ? 10.379 8.515 -10.191 1.00 90.31 193 THR A C 1
ATOM 1559 O O . THR A 1 193 ? 10.962 9.598 -10.139 1.00 90.31 193 THR A O 1
ATOM 1562 N N . VAL A 1 194 ? 9.403 8.189 -9.353 1.00 88.88 194 VAL A N 1
ATOM 1563 C CA . VAL A 1 194 ? 8.878 9.011 -8.262 1.00 88.88 194 VAL A CA 1
ATOM 1564 C C . VAL A 1 194 ? 9.130 8.349 -6.901 1.00 88.88 194 VAL A C 1
ATOM 1566 O O . VAL A 1 194 ? 9.512 7.181 -6.818 1.00 88.88 194 VAL A O 1
ATOM 1569 N N . GLY A 1 195 ? 8.936 9.108 -5.822 1.00 88.19 195 GLY A N 1
ATOM 1570 C CA . GLY A 1 195 ? 8.699 8.536 -4.496 1.00 88.19 195 GLY A CA 1
ATOM 1571 C C . GLY A 1 195 ? 7.193 8.462 -4.275 1.00 88.19 195 GLY A C 1
ATOM 1572 O O . GLY A 1 195 ? 6.607 9.463 -3.879 1.00 88.19 195 GLY A O 1
ATOM 1573 N N . ASP A 1 196 ? 6.571 7.328 -4.576 1.00 87.62 196 ASP A N 1
ATOM 1574 C CA . ASP A 1 196 ? 5.138 7.130 -4.339 1.00 87.62 196 ASP A CA 1
ATOM 1575 C C . ASP A 1 196 ? 4.847 7.172 -2.839 1.00 87.62 196 ASP A C 1
ATOM 1577 O O . ASP A 1 196 ? 5.592 6.560 -2.077 1.00 87.62 196 ASP A O 1
ATOM 1581 N N . HIS A 1 197 ? 3.797 7.870 -2.407 1.00 86.50 197 HIS A N 1
ATOM 1582 C CA . HIS A 1 197 ? 3.338 7.763 -1.022 1.00 86.50 197 HIS A CA 1
ATOM 1583 C C . HIS A 1 197 ? 2.420 6.543 -0.901 1.00 86.50 197 HIS A C 1
ATOM 1585 O O . HIS A 1 197 ? 1.331 6.508 -1.469 1.00 86.50 197 HIS A O 1
ATOM 1591 N N . ILE A 1 198 ? 2.832 5.550 -0.111 1.00 83.62 198 ILE A N 1
ATOM 1592 C CA . ILE A 1 198 ? 2.038 4.336 0.115 1.00 83.62 198 ILE A CA 1
ATOM 1593 C C . ILE A 1 198 ? 0.717 4.703 0.801 1.00 83.62 198 ILE A C 1
ATOM 1595 O O . ILE A 1 198 ? -0.334 4.175 0.448 1.00 83.62 198 ILE A O 1
ATOM 1599 N N . PHE A 1 199 ? 0.775 5.614 1.773 1.00 77.44 199 PHE A N 1
ATOM 1600 C CA . PHE A 1 199 ? -0.394 6.219 2.397 1.00 77.44 199 PHE A CA 1
ATOM 1601 C C . PHE A 1 199 ? -0.543 7.670 1.917 1.00 77.44 199 PHE A C 1
ATOM 1603 O O . PHE A 1 199 ? 0.436 8.416 2.038 1.00 77.44 199 PHE A O 1
ATOM 1610 N N . PRO A 1 200 ? -1.711 8.069 1.382 1.00 67.94 200 PRO A N 1
ATOM 1611 C CA . PRO A 1 200 ? -1.916 9.379 0.763 1.00 67.94 200 PRO A CA 1
ATOM 1612 C C . PRO A 1 200 ? -1.693 10.555 1.728 1.00 67.94 200 PRO A C 1
ATOM 1614 O O . PRO A 1 200 ? -1.714 10.418 2.953 1.00 67.94 200 PRO A O 1
ATOM 1617 N N . LYS A 1 201 ? -1.403 11.722 1.138 1.00 64.25 201 LYS A N 1
ATOM 1618 C CA . LYS A 1 201 ? -0.987 12.956 1.830 1.00 64.25 201 LYS A CA 1
ATOM 1619 C C . LYS A 1 201 ? -2.073 14.046 1.845 1.00 64.25 201 LYS A C 1
ATOM 1621 O O . LYS A 1 201 ? -1.869 15.091 2.462 1.00 64.25 201 LYS A O 1
ATOM 1626 N N . ASP A 1 202 ? -3.182 13.868 1.138 1.00 61.81 202 ASP A N 1
ATOM 1627 C CA . ASP A 1 202 ? -4.225 14.888 1.039 1.00 61.81 202 ASP A CA 1
ATOM 1628 C C . ASP A 1 202 ? -4.908 15.168 2.391 1.00 61.81 202 ASP A C 1
ATOM 1630 O O . ASP A 1 202 ? -4.871 14.378 3.335 1.00 61.81 202 ASP A O 1
ATOM 1634 N N . GLU A 1 203 ? -5.472 16.373 2.520 1.00 42.62 203 GLU A N 1
ATOM 1635 C CA . GLU A 1 203 ? -5.927 16.934 3.803 1.00 42.62 203 GLU A CA 1
ATOM 1636 C C . GLU A 1 203 ? -7.026 16.102 4.483 1.00 42.62 203 GLU A C 1
ATOM 1638 O O . GLU A 1 203 ? -7.137 16.122 5.711 1.00 42.62 203 GLU A O 1
ATOM 1643 N N . VAL A 1 204 ? -7.797 15.334 3.704 1.00 50.53 204 VAL A N 1
ATOM 1644 C CA . VAL A 1 204 ? -8.823 14.405 4.202 1.00 50.53 204 VAL A CA 1
ATOM 1645 C C . VAL A 1 204 ? -8.181 13.200 4.911 1.00 50.53 204 VAL A C 1
ATOM 1647 O O . VAL A 1 204 ? -8.668 12.773 5.960 1.00 50.53 204 VAL A O 1
ATOM 1650 N N . ASP A 1 205 ? -7.023 12.739 4.432 1.00 55.72 205 ASP A N 1
ATOM 1651 C CA . ASP A 1 205 ? -6.326 11.541 4.915 1.00 55.72 205 ASP A CA 1
ATOM 1652 C C . ASP A 1 205 ? -5.262 11.837 5.990 1.00 55.72 205 ASP A C 1
ATOM 1654 O O . ASP A 1 205 ? -4.785 10.933 6.682 1.00 55.72 205 ASP A O 1
ATOM 1658 N N . GLY A 1 206 ? -4.940 13.110 6.247 1.00 55.38 206 GLY A N 1
ATOM 1659 C CA . GLY A 1 206 ? -3.999 13.518 7.303 1.00 55.38 206 GLY A CA 1
ATOM 1660 C C . GLY A 1 206 ? -4.452 13.181 8.736 1.00 55.38 206 GLY A C 1
ATOM 1661 O O . GLY A 1 206 ? -3.626 13.005 9.639 1.00 55.38 206 GLY A O 1
ATOM 1662 N N . ASN A 1 207 ? -5.762 13.057 8.972 1.00 58.12 207 ASN A N 1
ATOM 1663 C CA . ASN A 1 207 ? -6.299 12.532 10.235 1.00 58.12 207 ASN A CA 1
ATOM 1664 C C . ASN A 1 207 ? -6.149 11.010 10.320 1.00 58.12 207 ASN A C 1
ATOM 1666 O O . ASN A 1 207 ? -5.821 10.487 11.384 1.00 58.12 207 ASN A O 1
ATOM 1670 N N . LEU A 1 208 ? -6.316 10.316 9.194 1.00 60.69 208 LEU A N 1
ATOM 1671 C CA . LEU A 1 208 ? -6.190 8.867 9.093 1.00 60.69 208 LEU A CA 1
ATOM 1672 C C . LEU A 1 208 ? -4.736 8.420 9.280 1.00 60.69 208 LEU A C 1
ATOM 1674 O O . LEU A 1 208 ? -4.472 7.483 10.032 1.00 60.69 208 LEU A O 1
ATOM 1678 N N . ALA A 1 209 ? -3.783 9.148 8.692 1.00 67.31 209 ALA A N 1
ATOM 1679 C CA . ALA A 1 209 ? -2.357 8.926 8.903 1.00 67.31 209 ALA A CA 1
ATOM 1680 C C . ALA A 1 209 ? -1.971 9.117 10.378 1.00 67.31 209 ALA A C 1
ATOM 1682 O O . ALA A 1 209 ? -1.271 8.278 10.939 1.00 67.31 209 ALA A O 1
ATOM 1683 N N . ARG A 1 210 ? -2.497 10.155 11.050 1.00 69.38 210 ARG A N 1
ATOM 1684 C CA . ARG A 1 210 ? -2.298 10.360 12.497 1.00 69.38 210 ARG A CA 1
ATOM 1685 C C . ARG A 1 210 ? -2.896 9.238 13.342 1.00 69.38 210 ARG A C 1
ATOM 1687 O O . ARG A 1 210 ? -2.235 8.770 14.262 1.00 69.38 210 ARG A O 1
ATOM 1694 N N . GLN A 1 211 ? -4.107 8.783 13.027 1.00 64.69 211 GLN A N 1
ATOM 1695 C CA . GLN A 1 211 ? -4.759 7.675 13.736 1.00 64.69 211 GLN A CA 1
ATOM 1696 C C . GLN A 1 211 ? -4.058 6.333 13.499 1.00 64.69 211 GLN A C 1
ATOM 1698 O O . GLN A 1 211 ? -3.986 5.510 14.405 1.00 64.69 211 GLN A O 1
ATOM 1703 N N . CYS A 1 212 ? -3.488 6.130 12.311 1.00 67.56 212 CYS A N 1
ATOM 1704 C CA . CYS A 1 212 ? -2.616 5.000 12.004 1.00 67.56 212 CYS A CA 1
ATOM 1705 C C . CYS A 1 212 ? -1.174 5.224 12.476 1.00 67.56 212 CYS A C 1
ATOM 1707 O O . CYS A 1 212 ? -0.326 4.366 12.236 1.00 67.56 212 CYS A O 1
ATOM 1709 N N . GLU A 1 213 ? -0.867 6.365 13.094 1.00 75.19 213 GLU A N 1
ATOM 1710 C CA . GLU A 1 213 ? 0.472 6.774 13.529 1.00 75.19 213 GLU A CA 1
ATOM 1711 C C . GLU A 1 213 ? 1.538 6.556 12.442 1.00 75.19 213 GLU A C 1
ATOM 1713 O O . GLU A 1 213 ? 2.603 5.981 12.679 1.00 75.19 213 GLU A O 1
ATOM 1718 N N . ILE A 1 214 ? 1.194 6.938 11.216 1.00 78.62 214 ILE A N 1
ATOM 1719 C CA . ILE A 1 214 ? 2.077 6.994 10.057 1.00 78.62 214 ILE A CA 1
ATOM 1720 C C . ILE A 1 214 ? 2.529 8.446 9.929 1.00 78.62 214 ILE A C 1
ATOM 1722 O O . ILE A 1 214 ? 1.707 9.343 9.730 1.00 78.62 214 ILE A O 1
ATOM 1726 N N . ASP A 1 215 ? 3.836 8.687 10.030 1.00 84.94 215 ASP A N 1
ATOM 1727 C CA . ASP A 1 215 ? 4.389 9.978 9.629 1.00 84.94 215 ASP A CA 1
ATOM 1728 C C . ASP A 1 215 ? 4.422 10.041 8.099 1.00 84.94 215 ASP A C 1
ATOM 1730 O O . ASP A 1 215 ? 5.174 9.320 7.440 1.00 84.94 215 ASP A O 1
ATOM 1734 N N . VAL A 1 216 ? 3.588 10.912 7.530 1.00 80.75 216 VAL A N 1
ATOM 1735 C CA . VAL A 1 216 ? 3.471 11.099 6.079 1.00 80.75 216 VAL A CA 1
ATOM 1736 C C . VAL A 1 216 ? 4.759 11.609 5.431 1.00 80.75 216 VAL A C 1
ATOM 1738 O O . VAL A 1 216 ? 4.917 11.452 4.225 1.00 80.75 216 VAL A O 1
ATOM 1741 N N . ASN A 1 217 ? 5.675 12.209 6.201 1.00 86.31 217 ASN A N 1
ATOM 1742 C CA . ASN A 1 217 ? 6.956 12.715 5.705 1.00 86.31 217 ASN A CA 1
ATOM 1743 C C . ASN A 1 217 ? 8.134 11.771 5.994 1.00 86.31 217 ASN A C 1
ATOM 1745 O O . ASN A 1 217 ? 9.263 12.070 5.594 1.00 86.31 217 ASN A O 1
ATOM 1749 N N . ASP A 1 218 ? 7.901 10.647 6.672 1.00 90.31 218 ASP A N 1
ATOM 1750 C CA . ASP A 1 218 ? 8.915 9.617 6.871 1.00 90.31 218 ASP A CA 1
ATOM 1751 C C . ASP A 1 218 ? 9.058 8.791 5.578 1.00 90.31 218 ASP A C 1
ATOM 1753 O O . ASP A 1 218 ? 8.053 8.298 5.055 1.00 90.31 218 ASP A O 1
ATOM 1757 N N . PRO A 1 219 ? 10.281 8.593 5.042 1.00 91.88 219 PRO A N 1
ATOM 1758 C CA . PRO A 1 219 ? 10.503 7.792 3.837 1.00 91.88 219 PRO A CA 1
ATOM 1759 C C . PRO A 1 219 ? 9.974 6.353 3.908 1.00 91.88 219 PRO A C 1
ATOM 1761 O O . PRO A 1 219 ? 9.770 5.746 2.859 1.00 91.88 219 PRO A O 1
ATOM 1764 N N . ARG A 1 220 ? 9.697 5.803 5.097 1.00 91.25 220 ARG A N 1
ATOM 1765 C CA . ARG A 1 220 ? 9.004 4.511 5.259 1.00 91.25 220 ARG A CA 1
ATOM 1766 C C . ARG A 1 220 ? 7.574 4.516 4.719 1.00 91.25 220 ARG A C 1
ATOM 1768 O O . ARG A 1 220 ? 7.024 3.447 4.459 1.00 91.25 220 ARG A O 1
ATOM 1775 N N . ASN A 1 221 ? 6.964 5.690 4.560 1.00 88.19 221 ASN A N 1
ATOM 1776 C CA . ASN A 1 221 ? 5.693 5.866 3.860 1.00 88.19 221 ASN A CA 1
ATOM 1777 C C . ASN A 1 221 ? 5.877 6.070 2.344 1.00 88.19 221 ASN A C 1
ATOM 1779 O O . ASN A 1 221 ? 4.909 6.342 1.640 1.00 88.19 221 ASN A O 1
ATOM 1783 N N . GLY A 1 222 ? 7.105 5.970 1.834 1.00 90.38 222 GLY A N 1
ATOM 1784 C CA . GLY A 1 222 ? 7.437 6.136 0.427 1.00 90.38 222 GLY A CA 1
ATOM 1785 C C . GLY A 1 222 ? 7.880 4.835 -0.243 1.00 90.38 222 GLY A C 1
ATOM 1786 O O . GLY A 1 222 ? 8.474 3.984 0.416 1.00 90.38 222 GLY A O 1
ATOM 1787 N N . LEU A 1 223 ? 7.674 4.708 -1.558 1.00 93.19 223 LEU A N 1
ATOM 1788 C CA . LEU A 1 223 ? 8.312 3.686 -2.398 1.00 93.19 223 LEU A CA 1
ATOM 1789 C C . LEU A 1 223 ? 8.927 4.289 -3.674 1.00 93.19 223 LEU A C 1
ATOM 1791 O O . LEU A 1 223 ? 8.262 5.042 -4.386 1.00 93.19 223 LEU A O 1
ATOM 1795 N N . PRO A 1 224 ? 10.181 3.937 -4.018 1.00 94.31 224 PRO A N 1
ATOM 1796 C CA . PRO A 1 224 ? 10.779 4.244 -5.315 1.00 94.31 224 PRO A CA 1
ATOM 1797 C C . PRO A 1 224 ? 10.066 3.517 -6.467 1.00 94.31 224 PRO A C 1
ATOM 1799 O O . PRO A 1 224 ? 10.412 2.380 -6.796 1.00 94.31 224 PRO A O 1
ATOM 1802 N N . LEU A 1 225 ? 9.101 4.152 -7.130 1.00 93.69 225 LEU A N 1
ATOM 1803 C CA . LEU A 1 225 ? 8.341 3.533 -8.223 1.00 93.69 225 LEU A CA 1
ATOM 1804 C C . LEU A 1 225 ? 8.497 4.307 -9.527 1.00 93.69 225 LEU A C 1
ATOM 1806 O O . LEU A 1 225 ? 8.617 5.528 -9.539 1.00 93.69 225 LEU A O 1
ATOM 1810 N N . LEU A 1 226 ? 8.502 3.592 -10.651 1.00 92.44 226 LEU A N 1
ATOM 1811 C CA . LEU A 1 226 ? 8.307 4.223 -11.952 1.00 92.44 226 LEU A CA 1
ATOM 1812 C C . LEU A 1 226 ? 6.885 4.788 -11.987 1.00 92.44 226 LEU A C 1
ATOM 1814 O O . LEU A 1 226 ? 5.966 4.096 -11.568 1.00 92.44 226 LEU A O 1
ATOM 1818 N N . LYS A 1 227 ? 6.684 5.985 -12.530 1.00 88.62 227 LYS A N 1
ATOM 1819 C CA . LYS A 1 227 ? 5.374 6.645 -12.589 1.00 88.62 227 LYS A CA 1
ATOM 1820 C C . LYS A 1 227 ? 4.254 5.764 -13.166 1.00 88.62 227 LYS A C 1
ATOM 1822 O O . LYS A 1 227 ? 3.189 5.676 -12.574 1.00 88.62 227 LYS A O 1
ATOM 1827 N N . HIS A 1 228 ? 4.504 5.019 -14.245 1.00 90.75 228 HIS A N 1
ATOM 1828 C CA . HIS A 1 228 ? 3.495 4.095 -14.786 1.00 90.75 228 HIS A CA 1
ATOM 1829 C C . HIS A 1 228 ? 3.191 2.918 -13.829 1.00 90.75 228 HIS A C 1
ATOM 1831 O O . HIS A 1 228 ? 2.061 2.447 -13.760 1.00 90.75 228 HIS A O 1
ATOM 1837 N N . ILE A 1 229 ? 4.178 2.463 -13.047 1.00 93.62 229 ILE A N 1
ATOM 1838 C CA . ILE A 1 229 ? 3.977 1.437 -12.008 1.00 93.62 229 ILE A CA 1
ATOM 1839 C C . ILE A 1 229 ? 3.210 2.023 -10.818 1.00 93.62 229 ILE A C 1
ATOM 1841 O O . ILE A 1 229 ? 2.293 1.377 -10.324 1.00 93.62 229 ILE A O 1
ATOM 1845 N N . GLU A 1 230 ? 3.547 3.242 -10.388 1.00 90.75 230 GLU A N 1
ATOM 1846 C CA . GLU A 1 230 ? 2.802 3.991 -9.369 1.00 90.75 230 GLU A CA 1
ATOM 1847 C C . GLU A 1 230 ? 1.324 4.103 -9.754 1.00 90.75 230 GLU A C 1
ATOM 1849 O O . GLU A 1 230 ? 0.465 3.801 -8.937 1.00 90.75 230 GLU A O 1
ATOM 1854 N N . GLU A 1 231 ? 1.013 4.482 -10.996 1.00 87.56 231 GLU A N 1
ATOM 1855 C CA . GLU A 1 231 ? -0.369 4.614 -11.474 1.00 87.56 231 GLU A CA 1
ATOM 1856 C C . GLU A 1 231 ? -1.150 3.302 -11.331 1.00 87.56 231 GLU A C 1
ATOM 1858 O O . GLU A 1 231 ? -2.245 3.286 -10.766 1.00 87.56 231 GLU A O 1
ATOM 1863 N N . LYS A 1 232 ? -0.575 2.182 -11.785 1.00 91.69 232 LYS A N 1
ATOM 1864 C CA . LYS A 1 232 ? -1.217 0.863 -11.680 1.00 91.69 232 LYS A CA 1
ATOM 1865 C C . LYS A 1 232 ? -1.318 0.371 -10.236 1.00 91.69 232 LYS A C 1
ATOM 1867 O O . LYS A 1 232 ? -2.327 -0.229 -9.874 1.00 91.69 232 LYS A O 1
ATOM 1872 N N . TYR A 1 233 ? -0.319 0.662 -9.406 1.00 91.25 233 TYR A N 1
ATOM 1873 C CA . TYR A 1 233 ? -0.336 0.367 -7.974 1.00 91.25 233 TYR A CA 1
ATOM 1874 C C . TYR A 1 233 ? -1.390 1.193 -7.225 1.00 91.25 233 TYR A C 1
ATOM 1876 O O . TYR A 1 233 ? -2.139 0.662 -6.409 1.00 91.25 233 TYR A O 1
ATOM 1884 N N . GLY A 1 234 ? -1.512 2.480 -7.546 1.00 84.38 234 GLY A N 1
ATOM 1885 C CA . GLY A 1 234 ? -2.522 3.387 -7.007 1.00 84.38 234 GLY A CA 1
ATOM 1886 C C . GLY A 1 234 ? -3.953 3.015 -7.395 1.00 84.38 234 GLY A C 1
ATOM 1887 O O . GLY A 1 234 ? -4.863 3.282 -6.619 1.00 84.38 234 GLY A O 1
ATOM 1888 N N . CYS A 1 235 ? -4.136 2.358 -8.543 1.00 85.25 235 CYS A N 1
ATOM 1889 C CA . CYS A 1 235 ? -5.424 1.836 -9.008 1.00 85.25 235 CYS A CA 1
ATOM 1890 C C . CYS A 1 235 ? -5.715 0.397 -8.544 1.00 85.25 235 CYS A C 1
ATOM 1892 O O . CYS A 1 235 ? -6.703 -0.182 -8.968 1.00 85.25 235 CYS A O 1
ATOM 1894 N N . GLY A 1 236 ? -4.857 -0.209 -7.718 1.00 89.25 236 GLY A N 1
ATOM 1895 C CA . GLY A 1 236 ? -5.100 -1.546 -7.170 1.00 89.25 236 GLY A CA 1
ATOM 1896 C C . GLY A 1 236 ? -4.787 -2.715 -8.110 1.00 89.25 236 GLY A C 1
ATOM 1897 O O . GLY A 1 236 ? -4.964 -3.855 -7.705 1.00 89.25 236 GLY A O 1
ATOM 1898 N N . HIS A 1 237 ? -4.247 -2.489 -9.314 1.00 94.12 237 HIS A N 1
ATOM 1899 C CA . HIS A 1 237 ? -3.851 -3.581 -10.226 1.00 94.12 237 HIS A CA 1
ATOM 1900 C C . HIS A 1 237 ? -2.539 -4.276 -9.827 1.00 94.12 237 HIS A C 1
ATOM 1902 O O . HIS A 1 237 ? -2.151 -5.287 -10.417 1.00 94.12 237 HIS A O 1
ATOM 1908 N N . ILE A 1 238 ? -1.812 -3.715 -8.861 1.00 95.62 238 ILE A N 1
ATOM 1909 C CA . ILE A 1 238 ? -0.573 -4.280 -8.329 1.00 95.62 238 ILE A CA 1
ATOM 1910 C C . ILE A 1 238 ? -0.732 -4.415 -6.819 1.00 95.62 238 ILE A C 1
ATOM 1912 O O . ILE A 1 238 ? -1.106 -3.458 -6.143 1.00 95.62 238 ILE A O 1
ATOM 1916 N N . GLN A 1 239 ? -0.396 -5.586 -6.288 1.00 94.25 239 GLN A N 1
ATOM 1917 C CA . GLN A 1 239 ? -0.343 -5.850 -4.857 1.00 94.25 239 GLN A CA 1
ATOM 1918 C C . GLN A 1 239 ? 1.113 -6.102 -4.454 1.00 94.25 239 GLN A C 1
ATOM 1920 O O . GLN A 1 239 ? 1.794 -6.924 -5.060 1.00 94.25 239 GLN A O 1
ATOM 1925 N N . ILE A 1 240 ? 1.606 -5.401 -3.433 1.00 94.62 240 ILE A N 1
ATOM 1926 C CA . ILE A 1 240 ? 2.937 -5.643 -2.862 1.00 94.62 240 ILE A CA 1
ATOM 1927 C C . ILE A 1 240 ? 2.740 -6.285 -1.493 1.00 94.62 240 ILE A C 1
ATOM 1929 O O . ILE A 1 240 ? 2.214 -5.651 -0.575 1.00 94.62 240 ILE A O 1
ATOM 1933 N N . VAL A 1 241 ? 3.141 -7.548 -1.361 1.00 92.31 241 VAL A N 1
ATOM 1934 C CA . VAL A 1 241 ? 2.945 -8.342 -0.142 1.00 92.31 241 VAL A CA 1
ATOM 1935 C C . VAL A 1 241 ? 4.260 -8.562 0.590 1.00 92.31 241 VAL A C 1
ATOM 1937 O O . VAL A 1 241 ? 5.318 -8.714 -0.013 1.00 92.31 241 VAL A O 1
ATOM 1940 N N . LEU A 1 242 ? 4.189 -8.560 1.916 1.00 91.31 242 LEU A N 1
ATOM 1941 C CA . LEU A 1 242 ? 5.334 -8.784 2.789 1.00 91.31 242 LEU A CA 1
ATOM 1942 C C . LEU A 1 242 ? 5.726 -10.270 2.801 1.00 91.31 242 LEU A C 1
ATOM 1944 O O . LEU A 1 242 ? 4.850 -11.120 2.944 1.00 91.31 242 LEU A O 1
ATOM 1948 N N . LEU A 1 243 ? 7.026 -10.571 2.720 1.00 90.38 243 LEU A N 1
ATOM 1949 C CA . LEU A 1 243 ? 7.561 -11.928 2.875 1.00 90.38 243 LEU A CA 1
ATOM 1950 C C . LEU A 1 243 ? 8.321 -12.085 4.197 1.00 90.38 243 LEU A C 1
ATOM 1952 O O . LEU A 1 243 ? 7.835 -12.743 5.114 1.00 90.38 243 LEU A O 1
ATOM 1956 N N . SER A 1 244 ? 9.491 -11.457 4.322 1.00 88.00 244 SER A N 1
ATOM 1957 C CA . SER A 1 244 ? 10.390 -11.643 5.469 1.00 88.00 244 SER A CA 1
ATOM 1958 C C . SER A 1 244 ? 11.246 -10.413 5.746 1.00 88.00 244 SER A C 1
ATOM 1960 O O . SER A 1 244 ? 11.586 -9.664 4.835 1.00 88.00 244 SER A O 1
ATOM 1962 N N . GLU A 1 245 ? 11.619 -10.209 7.009 1.00 87.00 245 GLU A N 1
ATOM 1963 C CA . GLU A 1 245 ? 12.630 -9.208 7.364 1.00 87.00 245 GLU A CA 1
ATOM 1964 C C . GLU A 1 245 ? 14.018 -9.672 6.923 1.00 87.00 245 GLU A C 1
ATOM 1966 O O . GLU A 1 245 ? 14.340 -10.860 6.995 1.00 87.00 245 GLU A O 1
ATOM 1971 N N . THR A 1 246 ? 14.856 -8.728 6.498 1.00 84.94 246 THR A N 1
ATOM 1972 C CA . THR A 1 246 ? 16.252 -9.021 6.162 1.00 84.94 246 THR A CA 1
ATOM 1973 C C . THR A 1 246 ? 17.175 -8.719 7.350 1.00 84.94 246 THR A C 1
ATOM 1975 O O . THR A 1 246 ? 16.873 -7.828 8.151 1.00 84.94 246 THR A O 1
ATOM 1978 N N . PRO A 1 247 ? 18.349 -9.380 7.462 1.00 76.06 247 PRO A N 1
ATOM 1979 C CA . PRO A 1 247 ? 19.306 -9.172 8.562 1.00 76.06 247 PRO A CA 1
ATOM 1980 C C . PRO A 1 247 ? 19.844 -7.736 8.753 1.00 76.06 247 PRO A C 1
ATOM 1982 O O . PRO A 1 247 ? 20.604 -7.495 9.686 1.00 76.06 247 PRO A O 1
ATOM 1985 N N . GLY A 1 248 ? 19.471 -6.779 7.895 1.00 79.25 248 GLY A N 1
ATOM 1986 C CA . GLY A 1 248 ? 19.830 -5.359 7.990 1.00 79.25 248 GLY A CA 1
ATOM 1987 C C . GLY A 1 248 ? 18.675 -4.422 8.366 1.00 79.25 248 GLY A C 1
ATOM 1988 O O . GLY A 1 248 ? 18.829 -3.212 8.236 1.00 79.25 248 GLY A O 1
ATOM 1989 N N . GLY A 1 249 ? 17.517 -4.948 8.783 1.00 82.38 249 GLY A N 1
ATOM 1990 C CA . GLY A 1 249 ? 16.315 -4.139 9.050 1.00 82.38 249 GLY A CA 1
ATOM 1991 C C . GLY A 1 249 ? 15.548 -3.720 7.786 1.00 82.38 249 GLY A C 1
ATOM 1992 O O . GLY A 1 249 ? 14.668 -2.854 7.840 1.00 82.38 249 GLY A O 1
ATOM 1993 N N . GLY A 1 250 ? 15.887 -4.331 6.650 1.00 89.44 250 GLY A N 1
ATOM 1994 C CA . GLY A 1 250 ? 15.141 -4.241 5.403 1.00 89.44 250 GLY A CA 1
ATOM 1995 C C . GLY A 1 250 ? 13.997 -5.254 5.346 1.00 89.44 250 GLY A C 1
ATOM 1996 O O . GLY A 1 250 ? 13.698 -5.943 6.324 1.00 89.44 250 GLY A O 1
ATOM 1997 N N . MET A 1 251 ? 13.346 -5.346 4.190 1.00 92.25 251 MET A N 1
ATOM 1998 C CA . MET A 1 251 ? 12.182 -6.207 4.002 1.00 92.25 251 MET A CA 1
ATOM 1999 C C . MET A 1 251 ? 12.147 -6.803 2.600 1.00 92.25 251 MET A C 1
ATOM 2001 O O . MET A 1 251 ? 12.272 -6.077 1.615 1.00 92.25 251 MET A O 1
ATOM 2005 N N . ASP A 1 252 ? 11.888 -8.100 2.522 1.00 94.44 252 ASP A N 1
ATOM 2006 C CA . ASP A 1 252 ? 11.568 -8.772 1.273 1.00 94.44 252 ASP A CA 1
ATOM 2007 C C . ASP A 1 252 ? 10.074 -8.671 1.019 1.00 94.44 252 ASP A C 1
ATOM 2009 O O . ASP A 1 252 ? 9.243 -8.956 1.891 1.00 94.44 252 ASP A O 1
ATOM 2013 N N . VAL A 1 253 ? 9.736 -8.252 -0.194 1.00 95.38 253 VAL A N 1
ATOM 2014 C CA . VAL A 1 253 ? 8.355 -8.148 -0.653 1.00 95.38 253 VAL A CA 1
ATOM 2015 C C . VAL A 1 253 ? 8.185 -8.884 -1.970 1.00 95.38 253 VAL A C 1
ATOM 2017 O O . VAL A 1 253 ? 9.109 -8.941 -2.777 1.00 95.38 253 VAL A O 1
ATOM 2020 N N . GLN A 1 254 ? 6.996 -9.427 -2.201 1.00 96.44 254 GLN A N 1
ATOM 2021 C CA . GLN A 1 254 ? 6.616 -9.992 -3.488 1.00 96.44 254 GLN A CA 1
ATOM 2022 C C . GLN A 1 254 ? 5.665 -9.042 -4.206 1.00 96.44 254 GLN A C 1
ATOM 2024 O O . GLN A 1 254 ? 4.718 -8.524 -3.612 1.00 96.44 254 GLN A O 1
ATOM 2029 N N . VAL A 1 255 ? 5.913 -8.831 -5.494 1.00 97.75 255 VAL A N 1
ATOM 2030 C CA . VAL A 1 255 ? 5.037 -8.054 -6.367 1.00 97.75 255 VAL A CA 1
ATOM 2031 C C . VAL A 1 255 ? 4.069 -9.003 -7.063 1.00 97.75 255 VAL A C 1
ATOM 2033 O O . VAL A 1 255 ? 4.479 -9.923 -7.763 1.00 97.75 255 VAL A O 1
ATOM 2036 N N . LEU A 1 256 ? 2.774 -8.783 -6.885 1.00 97.69 256 LEU A N 1
ATOM 2037 C CA . LEU A 1 256 ? 1.700 -9.469 -7.593 1.00 97.69 256 LEU A CA 1
ATOM 2038 C C . LEU A 1 256 ? 0.996 -8.465 -8.504 1.00 97.69 256 LEU A C 1
ATOM 2040 O O . LEU A 1 256 ? 0.913 -7.275 -8.217 1.00 97.69 256 LEU A O 1
ATOM 2044 N N . VAL A 1 257 ? 0.511 -8.959 -9.631 1.00 98.00 257 VAL A N 1
ATOM 2045 C CA . VAL A 1 257 ? 0.004 -8.154 -10.749 1.00 98.00 257 VAL A CA 1
ATOM 2046 C C . VAL A 1 257 ? -1.262 -8.810 -11.262 1.00 98.00 257 VAL A C 1
ATOM 2048 O O . VAL A 1 257 ? -1.230 -10.020 -11.522 1.00 98.00 257 VAL A O 1
ATOM 2051 N N . ALA A 1 258 ? -2.321 -8.017 -11.399 1.00 97.19 258 ALA A N 1
ATOM 2052 C CA . ALA A 1 258 ? -3.621 -8.448 -11.887 1.00 97.19 258 ALA A CA 1
ATOM 2053 C C . ALA A 1 258 ? -3.518 -8.909 -13.344 1.00 97.19 258 ALA A C 1
ATOM 2055 O O . ALA A 1 258 ? -2.720 -8.388 -14.129 1.00 97.19 258 ALA A O 1
ATOM 2056 N N . ARG A 1 259 ? -4.281 -9.940 -13.701 1.00 97.12 259 ARG A N 1
ATOM 2057 C CA . ARG A 1 259 ? -4.212 -10.621 -14.999 1.00 97.12 259 ARG A CA 1
ATOM 2058 C C . ARG A 1 259 ? -4.472 -9.691 -16.173 1.00 97.12 259 ARG A C 1
ATOM 2060 O O . ARG A 1 259 ? -3.828 -9.859 -17.207 1.00 97.12 259 ARG A O 1
ATOM 2067 N N . ASP A 1 260 ? -5.386 -8.746 -16.002 1.00 96.00 260 ASP A N 1
ATOM 2068 C CA . ASP A 1 260 ? -5.830 -7.799 -17.024 1.00 96.00 260 ASP A CA 1
ATOM 2069 C C . ASP A 1 260 ? -4.693 -6.923 -17.568 1.00 96.00 260 ASP A C 1
ATOM 2071 O O . ASP A 1 260 ? -4.653 -6.663 -18.767 1.00 96.00 260 ASP A O 1
ATOM 2075 N N . ILE A 1 261 ? -3.727 -6.549 -16.725 1.00 96.56 261 ILE A N 1
ATOM 2076 C CA . ILE A 1 261 ? -2.591 -5.707 -17.121 1.00 96.56 261 ILE A CA 1
ATOM 2077 C C . ILE A 1 261 ? -1.309 -6.493 -17.416 1.00 96.56 261 ILE A C 1
ATOM 2079 O O . ILE A 1 261 ? -0.317 -5.899 -17.834 1.00 96.56 261 ILE A O 1
ATOM 2083 N N . LYS A 1 262 ? -1.267 -7.822 -17.222 1.00 97.44 262 LYS A N 1
ATOM 2084 C CA . LYS A 1 262 ? -0.014 -8.603 -17.347 1.00 97.44 262 LYS A CA 1
ATOM 2085 C C . LYS A 1 262 ? 0.661 -8.463 -18.712 1.00 97.44 262 LYS A C 1
ATOM 2087 O O . LYS A 1 262 ? 1.886 -8.504 -18.786 1.00 97.44 262 LYS A O 1
ATOM 2092 N N . THR A 1 263 ? -0.102 -8.312 -19.790 1.00 97.06 263 THR A N 1
ATOM 2093 C CA . THR A 1 263 ? 0.451 -8.166 -21.147 1.00 97.06 263 THR A CA 1
ATOM 2094 C C . THR A 1 263 ? 0.828 -6.732 -21.507 1.00 97.06 263 THR A C 1
ATOM 2096 O O . THR A 1 263 ? 1.482 -6.518 -22.534 1.00 97.06 263 THR A O 1
ATOM 2099 N N . ASP A 1 264 ? 0.431 -5.758 -20.688 1.00 96.25 264 ASP A N 1
ATOM 2100 C CA . ASP A 1 264 ? 0.653 -4.347 -20.968 1.00 96.25 264 ASP A CA 1
ATOM 2101 C C . ASP A 1 264 ? 2.141 -4.005 -20.835 1.00 96.25 264 ASP A C 1
ATOM 2103 O O . ASP A 1 264 ? 2.805 -4.440 -19.884 1.00 96.25 264 ASP A O 1
ATOM 2107 N N . PRO A 1 265 ? 2.695 -3.214 -21.768 1.00 94.81 265 PRO A N 1
ATOM 2108 C CA . PRO A 1 265 ? 4.071 -2.769 -21.674 1.00 94.81 265 PRO A CA 1
ATOM 2109 C C . PRO A 1 265 ? 4.259 -1.750 -20.551 1.00 94.81 265 PRO A C 1
ATOM 2111 O O . PRO A 1 265 ? 3.435 -0.858 -20.333 1.00 94.81 265 PRO A O 1
ATOM 2114 N N . ILE A 1 266 ? 5.403 -1.840 -19.875 1.00 93.69 266 ILE A N 1
ATOM 2115 C CA . ILE A 1 266 ? 5.831 -0.804 -18.939 1.00 93.69 266 ILE A CA 1
ATOM 2116 C C . ILE A 1 266 ? 6.442 0.346 -19.739 1.00 93.69 266 ILE A C 1
ATOM 2118 O O . ILE A 1 266 ? 7.284 0.152 -20.619 1.00 93.69 266 ILE A O 1
ATOM 2122 N N . MET A 1 267 ? 6.024 1.561 -19.391 1.00 90.88 267 MET A N 1
ATOM 2123 C CA . MET A 1 267 ? 6.333 2.785 -20.123 1.00 90.88 267 MET A CA 1
ATOM 2124 C C . MET A 1 267 ? 7.020 3.772 -19.191 1.00 90.88 267 MET A C 1
ATOM 2126 O O . MET A 1 267 ? 6.624 3.911 -18.033 1.00 90.88 267 MET A O 1
ATOM 2130 N N . THR A 1 268 ? 8.005 4.499 -19.703 1.00 88.12 268 THR A N 1
ATOM 2131 C CA . THR A 1 268 ? 8.463 5.746 -19.079 1.00 88.12 268 THR A CA 1
ATOM 2132 C C . THR A 1 268 ? 7.339 6.787 -19.140 1.00 88.12 268 THR A C 1
ATOM 2134 O O . THR A 1 268 ? 6.478 6.714 -20.022 1.00 88.12 268 THR A O 1
ATOM 2137 N N . SER A 1 269 ? 7.299 7.730 -18.196 1.00 75.19 269 SER A N 1
ATOM 2138 C CA . SER A 1 269 ? 6.247 8.758 -18.191 1.00 75.19 269 SER A CA 1
ATOM 2139 C C . SER A 1 269 ? 6.607 9.933 -19.087 1.00 75.19 269 SER A C 1
ATOM 2141 O O . SER A 1 269 ? 7.778 10.259 -19.272 1.00 75.19 269 SER A O 1
ATOM 2143 N N . ASP A 1 270 ? 5.553 10.578 -19.570 1.00 61.72 270 ASP A N 1
ATOM 2144 C CA . ASP A 1 270 ? 5.545 11.894 -20.201 1.00 61.72 270 ASP A CA 1
ATOM 2145 C C . ASP A 1 270 ? 5.018 12.898 -19.172 1.00 61.72 270 ASP A C 1
ATOM 2147 O O . ASP A 1 270 ? 3.978 13.532 -19.348 1.00 61.72 270 ASP A O 1
ATOM 2151 N N . ASP A 1 271 ? 5.673 12.972 -18.009 1.00 55.56 271 ASP A N 1
ATOM 2152 C CA . ASP A 1 271 ? 5.370 14.076 -17.107 1.00 55.56 271 ASP A CA 1
ATOM 2153 C C . ASP A 1 271 ? 5.765 15.343 -17.874 1.00 55.56 271 ASP A C 1
ATOM 2155 O O . ASP A 1 271 ? 6.944 15.545 -18.185 1.00 55.56 271 ASP A O 1
ATOM 2159 N N . ALA A 1 272 ? 4.755 16.163 -18.188 1.00 46.69 272 ALA A N 1
ATOM 2160 C CA . ALA A 1 272 ? 4.754 17.349 -19.058 1.00 46.69 272 ALA A CA 1
ATOM 2161 C C . ALA A 1 272 ? 5.866 18.394 -18.797 1.00 46.69 272 ALA A C 1
ATOM 2163 O O . ALA A 1 272 ? 5.960 19.408 -19.482 1.00 46.69 272 ALA A O 1
ATOM 2164 N N . TRP A 1 273 ? 6.723 18.150 -17.811 1.00 49.59 273 TRP A N 1
ATOM 2165 C CA . TRP A 1 273 ? 7.873 18.945 -17.407 1.00 49.59 273 TRP A CA 1
ATOM 2166 C C . TRP A 1 273 ? 9.161 18.610 -18.168 1.00 49.59 273 TRP A C 1
ATOM 2168 O O . TRP A 1 273 ? 10.040 19.466 -18.252 1.00 49.59 273 TRP A O 1
ATOM 2178 N N . HIS A 1 274 ? 9.291 17.400 -18.726 1.00 52.84 274 HIS A N 1
ATOM 2179 C CA . HIS A 1 274 ? 10.469 17.011 -19.516 1.00 52.84 274 HIS A CA 1
ATOM 2180 C C . HIS A 1 274 ? 10.195 16.882 -21.018 1.00 52.84 274 HIS A C 1
ATOM 2182 O O . HIS A 1 274 ? 11.152 16.828 -21.790 1.00 52.84 274 HIS A O 1
ATOM 2188 N N . GLY A 1 275 ? 8.923 16.857 -21.440 1.00 55.84 275 GLY A N 1
ATOM 2189 C CA . GLY A 1 275 ? 8.537 16.736 -22.853 1.00 55.84 275 GLY A CA 1
ATOM 2190 C C . GLY A 1 275 ? 9.110 15.489 -23.534 1.00 55.84 275 GLY A C 1
ATOM 2191 O O . GLY A 1 275 ? 9.330 15.488 -24.747 1.00 55.84 275 GLY A O 1
ATOM 2192 N N . LEU A 1 276 ? 9.430 14.454 -22.749 1.00 61.25 276 LEU A N 1
ATOM 2193 C CA . LEU A 1 276 ? 9.966 13.203 -23.259 1.00 61.25 276 LEU A CA 1
ATOM 21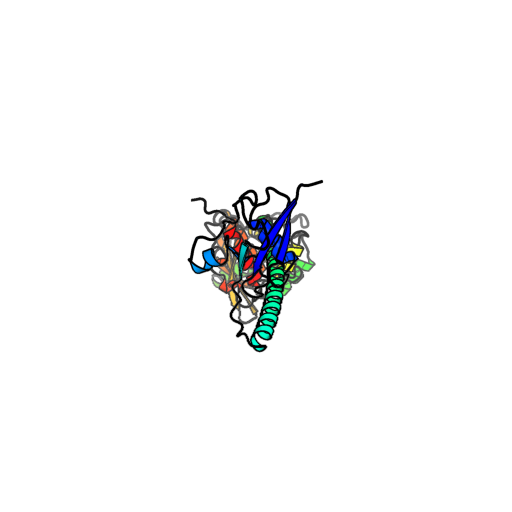94 C C . LEU A 1 276 ? 8.790 12.297 -23.625 1.00 61.25 276 LEU A C 1
ATOM 2196 O O . LEU A 1 276 ? 7.942 12.039 -22.772 1.00 61.25 276 LEU A O 1
ATOM 2200 N N . PRO A 1 277 ? 8.737 11.768 -24.858 1.00 69.56 277 PRO A N 1
ATOM 2201 C CA . PRO A 1 277 ? 7.676 10.850 -25.232 1.00 69.56 277 PRO A CA 1
ATOM 2202 C C . PRO A 1 277 ? 7.725 9.610 -24.336 1.00 69.56 277 PRO A C 1
ATOM 2204 O O . PRO A 1 277 ? 8.810 9.114 -24.013 1.00 69.56 277 PRO A O 1
ATOM 2207 N N . ARG A 1 278 ? 6.552 9.072 -23.984 1.00 80.69 278 ARG A N 1
ATOM 2208 C CA . ARG A 1 278 ? 6.458 7.755 -23.344 1.00 80.69 278 ARG A CA 1
ATOM 2209 C C . ARG A 1 278 ? 7.176 6.727 -24.215 1.00 80.69 278 ARG A C 1
ATOM 2211 O O . ARG A 1 278 ? 6.880 6.598 -25.403 1.00 80.69 278 ARG A O 1
ATOM 2218 N N . ARG A 1 279 ? 8.112 5.989 -23.626 1.00 85.75 279 ARG A N 1
ATOM 2219 C CA . ARG A 1 279 ? 8.872 4.932 -24.298 1.00 85.75 279 ARG A CA 1
ATOM 2220 C C . ARG A 1 279 ? 8.644 3.620 -23.585 1.00 85.75 279 ARG A C 1
ATOM 2222 O O . ARG A 1 279 ? 8.668 3.559 -22.357 1.00 85.75 279 ARG A O 1
ATOM 2229 N N . GLU A 1 280 ? 8.444 2.573 -24.372 1.00 89.19 280 GLU A N 1
ATOM 2230 C CA . GLU A 1 280 ? 8.491 1.210 -23.862 1.00 89.19 280 GLU A CA 1
ATOM 2231 C C . GLU A 1 280 ? 9.883 0.936 -23.287 1.00 89.19 280 GLU A C 1
ATOM 2233 O O . GLU A 1 280 ? 10.902 1.338 -23.859 1.00 89.19 280 GLU A O 1
ATOM 2238 N N . ILE A 1 281 ? 9.931 0.231 -22.162 1.00 87.31 281 ILE A N 1
ATOM 2239 C CA . ILE A 1 281 ? 11.193 -0.246 -21.606 1.00 87.31 281 ILE A CA 1
ATOM 2240 C C . ILE A 1 281 ? 11.495 -1.613 -22.215 1.00 87.31 281 ILE A C 1
ATOM 2242 O O . ILE A 1 281 ? 10.663 -2.519 -22.202 1.00 87.31 281 ILE A O 1
ATOM 2246 N N . TRP A 1 282 ? 12.708 -1.763 -22.736 1.00 84.56 282 TRP A N 1
ATOM 2247 C CA . TRP A 1 282 ? 13.195 -3.001 -23.334 1.00 84.56 282 TRP A CA 1
ATOM 2248 C C . TRP A 1 282 ? 14.397 -3.515 -22.547 1.00 84.56 282 TRP A C 1
ATOM 2250 O O . TRP A 1 282 ? 15.209 -2.723 -22.077 1.00 84.56 282 TRP A O 1
ATOM 2260 N N . LEU A 1 283 ? 14.514 -4.835 -22.426 1.00 77.25 283 LEU A N 1
ATOM 2261 C CA . LEU A 1 283 ? 15.647 -5.544 -21.835 1.00 77.25 283 LEU A CA 1
ATOM 2262 C C . LEU A 1 283 ? 15.900 -6.806 -22.675 1.00 77.25 283 LEU A C 1
ATOM 2264 O O . LEU A 1 283 ? 14.973 -7.556 -22.942 1.00 77.25 283 LEU A O 1
ATOM 2268 N N . HIS A 1 284 ? 17.126 -7.029 -23.158 1.00 73.06 284 HIS A N 1
ATOM 2269 C CA . HIS A 1 284 ? 17.464 -8.140 -24.078 1.00 73.06 284 HIS A CA 1
ATOM 2270 C C . HIS A 1 284 ? 16.619 -8.228 -25.362 1.00 73.06 284 HIS A C 1
ATOM 2272 O O . HIS A 1 284 ? 16.274 -9.320 -25.805 1.00 73.06 284 HIS A O 1
ATOM 2278 N N . CYS A 1 285 ? 16.252 -7.095 -25.967 1.00 72.69 285 CYS A N 1
ATOM 2279 C CA . CYS A 1 285 ? 15.315 -7.076 -27.104 1.00 72.69 285 CYS A CA 1
ATOM 2280 C C . CYS A 1 285 ? 13.939 -7.692 -26.778 1.00 72.69 285 CYS A C 1
ATOM 2282 O O . CYS A 1 285 ? 13.161 -7.980 -27.683 1.00 72.69 285 CYS A O 1
ATOM 2284 N N . ARG A 1 286 ? 13.620 -7.861 -25.491 1.00 80.44 286 ARG A N 1
ATOM 2285 C CA . ARG A 1 286 ? 12.293 -8.189 -24.989 1.00 80.44 286 ARG A CA 1
ATOM 2286 C C . ARG A 1 286 ? 11.693 -6.934 -24.376 1.00 80.44 286 ARG A C 1
ATOM 2288 O O . ARG A 1 286 ? 12.317 -6.255 -23.561 1.00 80.44 286 ARG A O 1
ATOM 2295 N N . ARG A 1 287 ? 10.469 -6.632 -24.781 1.00 88.81 287 ARG A N 1
ATOM 2296 C CA . ARG A 1 287 ? 9.667 -5.585 -24.161 1.00 88.81 287 ARG A CA 1
ATOM 2297 C C . ARG A 1 287 ? 9.304 -6.006 -22.742 1.00 88.81 287 ARG A C 1
ATOM 2299 O O . ARG A 1 287 ? 8.799 -7.112 -22.558 1.00 88.81 287 ARG A O 1
ATOM 2306 N N . ILE A 1 288 ? 9.552 -5.135 -21.769 1.00 92.00 288 ILE A N 1
ATOM 2307 C CA . ILE A 1 288 ? 9.158 -5.378 -20.383 1.00 92.00 288 ILE A CA 1
ATOM 2308 C C . ILE A 1 288 ? 7.662 -5.099 -20.243 1.00 92.00 288 ILE A C 1
ATOM 2310 O O . ILE A 1 288 ? 7.163 -4.051 -20.658 1.00 92.00 288 ILE A O 1
ATOM 2314 N N . THR A 1 289 ? 6.960 -6.041 -19.636 1.00 96.19 289 THR A N 1
ATOM 2315 C CA . THR A 1 289 ? 5.525 -6.003 -19.358 1.00 96.19 289 THR A CA 1
ATOM 2316 C C . THR A 1 289 ? 5.266 -6.040 -17.858 1.00 96.19 289 THR A C 1
ATOM 2318 O O . THR A 1 289 ? 6.144 -6.415 -17.079 1.00 96.19 289 THR A O 1
ATOM 2321 N N . PHE A 1 290 ? 4.058 -5.684 -17.418 1.00 97.25 290 PHE A N 1
ATOM 2322 C CA . PHE A 1 290 ? 3.703 -5.853 -16.003 1.00 97.25 290 PHE A CA 1
ATOM 2323 C C . PHE A 1 290 ? 3.721 -7.326 -15.575 1.00 97.25 290 PHE A C 1
ATOM 2325 O O . PHE A 1 290 ? 4.030 -7.624 -14.425 1.00 97.25 290 PHE A O 1
ATOM 2332 N N . GLY A 1 291 ? 3.465 -8.262 -16.492 1.00 97.31 291 GLY A N 1
ATOM 2333 C CA . GLY A 1 291 ? 3.560 -9.696 -16.236 1.00 97.31 291 GLY A CA 1
ATOM 2334 C C . GLY A 1 291 ? 4.957 -10.141 -15.806 1.00 97.31 291 GLY A C 1
ATOM 2335 O O . GLY A 1 291 ? 5.062 -11.050 -14.988 1.00 97.31 291 GLY A O 1
ATOM 2336 N N . ASP A 1 292 ? 6.012 -9.458 -16.262 1.00 95.56 292 ASP A N 1
ATOM 2337 C CA . ASP A 1 292 ? 7.395 -9.726 -15.844 1.00 95.56 292 ASP A CA 1
ATOM 2338 C C . ASP A 1 292 ? 7.656 -9.357 -14.372 1.00 95.56 292 ASP A C 1
ATOM 2340 O O . ASP A 1 292 ? 8.624 -9.828 -13.781 1.00 95.56 292 ASP A O 1
ATOM 2344 N N . LEU A 1 293 ? 6.795 -8.530 -13.765 1.00 96.88 293 LEU A N 1
ATOM 2345 C CA . LEU A 1 293 ? 6.867 -8.177 -12.344 1.00 96.88 293 LEU A CA 1
ATOM 2346 C C . LEU A 1 293 ? 6.125 -9.181 -11.454 1.00 96.88 293 LEU A C 1
ATOM 2348 O O . LEU A 1 293 ? 6.318 -9.179 -10.241 1.00 96.88 293 LEU A O 1
ATOM 2352 N N . HIS A 1 294 ? 5.245 -10.007 -12.023 1.00 97.44 294 HIS A N 1
ATOM 2353 C CA . HIS A 1 294 ? 4.398 -10.906 -11.250 1.00 97.44 294 HIS A CA 1
ATOM 2354 C C . HIS A 1 294 ? 5.227 -12.016 -10.591 1.00 97.44 294 HIS A C 1
ATOM 2356 O O . HIS A 1 294 ? 5.900 -12.791 -11.263 1.00 97.44 294 HIS A O 1
ATOM 2362 N N . GLY A 1 295 ? 5.146 -12.112 -9.267 1.00 95.75 295 GLY A N 1
ATOM 2363 C CA . GLY A 1 295 ? 5.930 -13.036 -8.452 1.00 95.75 295 GLY A CA 1
ATOM 2364 C C . GLY A 1 295 ? 7.352 -12.557 -8.148 1.00 95.75 295 GLY A C 1
ATOM 2365 O O . GLY A 1 295 ? 8.054 -13.245 -7.406 1.00 95.75 295 GLY A O 1
ATOM 2366 N N . LEU A 1 296 ? 7.772 -11.394 -8.666 1.00 96.62 296 LEU A N 1
ATOM 2367 C CA . LEU A 1 296 ? 9.110 -10.848 -8.440 1.00 96.62 296 LEU A CA 1
ATOM 2368 C C . LEU A 1 296 ? 9.321 -10.552 -6.953 1.00 96.62 296 LEU A C 1
ATOM 2370 O O . LEU A 1 296 ? 8.525 -9.840 -6.335 1.00 96.62 296 LEU A O 1
ATOM 2374 N N . ILE A 1 297 ? 10.421 -11.066 -6.402 1.00 96.06 297 ILE A N 1
ATOM 2375 C CA . ILE A 1 297 ? 10.873 -10.743 -5.049 1.00 96.06 297 ILE A CA 1
ATOM 2376 C C . ILE A 1 297 ? 11.761 -9.503 -5.121 1.00 96.06 297 ILE A C 1
ATOM 2378 O O . ILE A 1 297 ? 12.715 -9.443 -5.896 1.00 96.06 297 ILE A O 1
ATOM 2382 N N . VAL A 1 298 ? 11.434 -8.503 -4.310 1.00 95.94 298 VAL A N 1
ATOM 2383 C CA . VAL A 1 298 ? 12.148 -7.233 -4.226 1.00 95.94 298 VAL A CA 1
ATOM 2384 C C . VAL A 1 298 ? 12.708 -7.081 -2.819 1.00 95.94 298 VAL A C 1
ATOM 2386 O O . VAL A 1 298 ? 11.961 -7.065 -1.841 1.00 95.94 298 VAL A O 1
ATOM 2389 N N . HIS A 1 299 ? 14.026 -6.928 -2.731 1.00 94.56 299 HIS A N 1
ATOM 2390 C CA . HIS A 1 299 ? 14.729 -6.661 -1.482 1.00 94.56 299 HIS A CA 1
ATOM 2391 C C . HIS A 1 299 ? 14.725 -5.154 -1.200 1.00 94.56 299 HIS A C 1
ATOM 2393 O O . HIS A 1 299 ? 15.385 -4.378 -1.894 1.00 94.56 299 HIS A O 1
ATOM 2399 N N . LEU A 1 300 ? 13.976 -4.718 -0.188 1.00 94.56 300 LEU A N 1
ATOM 2400 C CA . LEU A 1 300 ? 13.933 -3.322 0.243 1.00 94.56 300 LEU A CA 1
ATOM 2401 C C . LEU A 1 300 ? 14.977 -3.086 1.334 1.00 94.56 300 LEU A C 1
ATOM 2403 O O . LEU A 1 300 ? 14.947 -3.739 2.375 1.00 94.56 300 LEU A O 1
ATOM 2407 N N . ALA A 1 301 ? 15.873 -2.117 1.129 1.00 92.62 301 ALA A N 1
ATOM 2408 C CA . ALA A 1 301 ? 16.912 -1.787 2.112 1.00 92.62 301 ALA A CA 1
ATOM 2409 C C . ALA A 1 301 ? 16.343 -1.237 3.433 1.00 92.62 301 ALA A C 1
ATOM 2411 O O . ALA A 1 301 ? 16.968 -1.369 4.480 1.00 92.62 301 ALA A O 1
ATOM 2412 N N . GLN A 1 302 ? 15.149 -0.644 3.385 1.00 90.94 302 GLN A N 1
ATOM 2413 C CA . GLN A 1 302 ? 14.413 -0.158 4.545 1.00 90.94 302 GLN A CA 1
ATOM 2414 C C . GLN A 1 302 ? 13.031 -0.810 4.581 1.00 90.94 302 GLN A C 1
ATOM 2416 O O . GLN A 1 302 ? 12.395 -0.969 3.542 1.00 90.94 302 GLN A O 1
ATOM 2421 N N . CYS A 1 303 ? 12.548 -1.163 5.773 1.00 90.75 303 CYS A N 1
ATOM 2422 C CA . CYS A 1 303 ? 11.195 -1.679 5.957 1.00 90.75 303 CYS A CA 1
ATOM 2423 C C . CYS A 1 303 ? 10.147 -0.544 5.874 1.00 90.75 303 CYS A C 1
ATOM 2425 O O . CYS A 1 303 ? 10.138 0.340 6.753 1.00 90.75 303 CYS A O 1
ATOM 2427 N N . PRO A 1 304 ? 9.242 -0.557 4.870 1.00 90.69 304 PRO A N 1
ATOM 2428 C CA . PRO A 1 304 ? 8.140 0.397 4.803 1.00 90.69 304 PRO A CA 1
ATOM 2429 C C . PRO A 1 304 ? 7.211 0.262 6.015 1.00 90.69 304 PRO A C 1
ATOM 2431 O O . PRO A 1 304 ? 7.256 -0.718 6.766 1.00 90.69 304 PRO A O 1
ATOM 2434 N N . TYR A 1 305 ? 6.311 1.221 6.217 1.00 87.88 305 TYR A N 1
ATOM 2435 C CA . TYR A 1 305 ? 5.251 1.033 7.204 1.00 87.88 305 TYR A CA 1
ATOM 2436 C C . TYR A 1 305 ? 4.365 -0.153 6.797 1.00 87.88 305 TYR A C 1
ATOM 2438 O O . TYR A 1 305 ? 3.607 -0.075 5.831 1.00 87.88 305 TYR A O 1
ATOM 2446 N N . ARG A 1 306 ? 4.421 -1.246 7.575 1.00 87.44 306 ARG A N 1
ATOM 2447 C CA . ARG A 1 306 ? 3.597 -2.452 7.359 1.00 87.44 306 ARG A CA 1
ATOM 2448 C C . ARG A 1 306 ? 2.108 -2.112 7.254 1.00 87.44 306 ARG A C 1
ATOM 2450 O O . ARG A 1 306 ? 1.407 -2.679 6.428 1.00 87.44 306 ARG A O 1
ATOM 2457 N N . ARG A 1 307 ? 1.652 -1.128 8.035 1.00 82.31 307 ARG A N 1
ATOM 2458 C CA . ARG A 1 307 ? 0.288 -0.577 8.006 1.00 82.31 307 ARG A CA 1
ATOM 2459 C C . ARG A 1 307 ? -0.087 0.033 6.653 1.00 82.31 307 ARG A C 1
ATOM 2461 O O . ARG A 1 307 ? -1.158 -0.271 6.136 1.00 82.31 307 ARG A O 1
ATOM 2468 N N . SER A 1 308 ? 0.802 0.830 6.060 1.00 83.00 308 SER A N 1
ATOM 2469 C CA . SER A 1 308 ? 0.575 1.419 4.737 1.00 83.00 308 SER A CA 1
ATOM 2470 C C . SER A 1 308 ? 0.505 0.336 3.656 1.00 83.00 308 SER A C 1
ATOM 2472 O O . SER A 1 308 ? -0.380 0.366 2.804 1.00 83.00 308 SER A O 1
ATOM 2474 N N . LEU A 1 309 ? 1.387 -0.669 3.722 1.00 87.81 309 LEU A N 1
ATOM 2475 C CA . LEU A 1 309 ? 1.364 -1.800 2.787 1.00 87.81 309 LEU A CA 1
ATOM 2476 C C . LEU A 1 309 ? 0.118 -2.674 2.953 1.00 87.81 309 LEU A C 1
ATOM 2478 O O . LEU A 1 309 ? -0.462 -3.091 1.957 1.00 87.81 309 LEU A O 1
ATOM 2482 N N . TYR A 1 310 ? -0.322 -2.920 4.190 1.00 86.56 310 TYR A N 1
ATOM 2483 C CA . TYR A 1 310 ? -1.576 -3.626 4.461 1.00 86.56 310 TYR A CA 1
ATOM 2484 C C . TYR A 1 310 ? -2.753 -2.903 3.800 1.00 86.56 310 TYR A C 1
ATOM 2486 O O . TYR A 1 310 ? -3.568 -3.530 3.130 1.00 86.56 310 TYR A O 1
ATOM 2494 N N . HIS A 1 311 ? -2.821 -1.577 3.953 1.00 80.06 311 HIS A N 1
ATOM 2495 C CA . HIS A 1 311 ? -3.868 -0.760 3.348 1.00 80.06 311 HIS A CA 1
ATOM 2496 C C . HIS A 1 311 ? -3.885 -0.884 1.816 1.00 80.06 311 HIS A C 1
ATOM 2498 O O . HIS A 1 311 ? -4.923 -1.215 1.245 1.00 80.06 311 HIS A O 1
ATOM 2504 N N . LYS A 1 312 ? -2.737 -0.709 1.151 1.00 85.12 312 LYS A N 1
ATOM 2505 C CA . LYS A 1 312 ? -2.635 -0.877 -0.309 1.00 85.12 312 LYS A CA 1
ATOM 2506 C C . LYS A 1 312 ? -2.965 -2.299 -0.760 1.00 85.12 312 LYS A C 1
ATOM 2508 O O . LYS A 1 312 ? -3.611 -2.475 -1.788 1.00 85.12 312 LYS A O 1
ATOM 2513 N N . ALA A 1 313 ? -2.579 -3.308 0.018 1.00 88.50 313 ALA A N 1
ATOM 2514 C CA . ALA A 1 313 ? -2.916 -4.692 -0.283 1.00 88.50 313 ALA A CA 1
ATOM 2515 C C . ALA A 1 313 ? -4.422 -4.972 -0.168 1.00 88.50 313 ALA A C 1
ATOM 2517 O O . ALA A 1 313 ? -4.957 -5.717 -0.987 1.00 88.50 313 ALA A O 1
ATOM 2518 N N . ALA A 1 314 ? -5.102 -4.359 0.805 1.00 82.62 314 ALA A N 1
ATOM 2519 C CA . ALA A 1 314 ? -6.552 -4.441 0.956 1.00 82.62 314 ALA A CA 1
ATOM 2520 C C . ALA A 1 314 ? -7.278 -3.702 -0.178 1.00 82.62 314 ALA A C 1
ATOM 2522 O O . ALA A 1 314 ? -8.259 -4.216 -0.702 1.00 82.62 314 ALA A O 1
ATOM 2523 N N . MET A 1 315 ? -6.762 -2.544 -0.602 1.00 80.81 315 MET A N 1
ATOM 2524 C CA . MET A 1 315 ? -7.272 -1.799 -1.758 1.00 80.81 315 MET A CA 1
ATOM 2525 C C . MET A 1 315 ? -7.173 -2.625 -3.047 1.00 80.81 315 MET A C 1
ATOM 2527 O O . MET A 1 315 ? -8.158 -2.755 -3.765 1.00 80.81 315 MET A O 1
ATOM 2531 N N . ALA A 1 316 ? -6.014 -3.238 -3.309 1.00 88.38 316 ALA A N 1
ATOM 2532 C CA . ALA A 1 316 ? -5.831 -4.114 -4.464 1.00 88.38 316 ALA A CA 1
ATOM 2533 C C . ALA A 1 316 ? -6.793 -5.315 -4.432 1.00 88.38 316 ALA A C 1
ATOM 2535 O O . ALA A 1 316 ? -7.401 -5.638 -5.446 1.00 88.38 316 ALA A O 1
ATOM 2536 N N . HIS A 1 317 ? -6.984 -5.939 -3.263 1.00 86.88 317 HIS A N 1
ATOM 2537 C CA . HIS A 1 317 ? -7.977 -7.004 -3.096 1.00 86.88 317 HIS A CA 1
ATOM 2538 C C . HIS A 1 317 ? -9.414 -6.515 -3.326 1.00 86.88 317 HIS A C 1
ATOM 2540 O O . HIS A 1 317 ? -10.211 -7.249 -3.891 1.00 86.88 317 HIS A O 1
ATOM 2546 N N . GLY A 1 318 ? -9.760 -5.294 -2.911 1.00 81.75 318 GLY A N 1
ATOM 2547 C CA . GLY A 1 318 ? -11.080 -4.721 -3.182 1.00 81.75 318 GLY A CA 1
ATOM 2548 C C . GLY A 1 318 ? -11.383 -4.606 -4.680 1.00 81.75 318 GLY A C 1
ATOM 2549 O O . GLY A 1 318 ? -12.516 -4.851 -5.083 1.00 81.75 318 GLY A O 1
ATOM 2550 N N . GLU A 1 319 ? -10.370 -4.292 -5.491 1.00 84.25 319 GLU A N 1
ATOM 2551 C CA . GLU A 1 319 ? -10.495 -4.183 -6.950 1.00 84.25 319 GLU A CA 1
ATOM 2552 C C . GLU A 1 319 ? -10.451 -5.556 -7.653 1.00 84.25 319 GLU A C 1
ATOM 2554 O O . GLU A 1 319 ? -11.244 -5.815 -8.552 1.00 84.25 319 GLU A O 1
ATOM 2559 N N . HIS A 1 320 ? -9.565 -6.461 -7.215 1.00 86.19 320 HIS A N 1
ATOM 2560 C CA . HIS A 1 320 ? -9.321 -7.777 -7.836 1.00 86.19 320 HIS A CA 1
ATOM 2561 C C . HIS A 1 320 ? -9.466 -8.920 -6.818 1.00 86.19 320 HIS A C 1
ATOM 2563 O O . HIS A 1 320 ? -8.519 -9.662 -6.537 1.00 86.19 320 HIS A O 1
ATOM 2569 N N . SER A 1 321 ? -10.649 -9.033 -6.207 1.00 85.62 321 SER A N 1
ATOM 2570 C CA . SER A 1 321 ? -10.898 -9.934 -5.062 1.00 85.62 321 SER A CA 1
ATOM 2571 C C . SER A 1 321 ? -10.760 -11.430 -5.365 1.00 85.62 321 SER A C 1
ATOM 2573 O O . SER A 1 321 ? -10.501 -12.222 -4.457 1.00 85.62 321 SER A O 1
ATOM 2575 N N . ASP A 1 322 ? -10.909 -11.817 -6.630 1.00 87.56 322 ASP A N 1
ATOM 2576 C CA . ASP A 1 322 ? -10.762 -13.179 -7.140 1.00 87.56 322 ASP A CA 1
ATOM 2577 C C . ASP A 1 322 ? -9.307 -13.549 -7.471 1.00 87.56 322 ASP A C 1
ATOM 2579 O O . ASP A 1 322 ? -8.983 -14.734 -7.576 1.00 87.56 322 ASP A O 1
ATOM 2583 N N . GLU A 1 323 ? -8.419 -12.560 -7.603 1.00 91.31 323 GLU A N 1
ATOM 2584 C CA . GLU A 1 323 ? -7.008 -12.774 -7.942 1.00 91.31 323 GLU A CA 1
ATOM 2585 C C . GLU A 1 323 ? -6.057 -12.543 -6.769 1.00 91.31 323 GLU A C 1
ATOM 2587 O O . GLU A 1 323 ? -5.070 -13.268 -6.617 1.00 91.31 323 GLU A O 1
ATOM 2592 N N . PHE A 1 324 ? -6.332 -11.540 -5.937 1.00 91.81 324 PHE A N 1
ATOM 2593 C CA . PHE A 1 324 ? -5.478 -11.190 -4.812 1.00 91.81 324 PHE A CA 1
ATOM 2594 C C . PHE A 1 324 ? -6.033 -11.722 -3.502 1.00 91.81 324 PHE A C 1
ATOM 2596 O O . PHE A 1 324 ? -7.210 -11.569 -3.193 1.00 91.81 324 PHE A O 1
ATOM 2603 N N . ALA A 1 325 ? -5.163 -12.298 -2.675 1.00 86.94 325 ALA A N 1
ATOM 2604 C CA . ALA A 1 325 ? -5.531 -12.669 -1.320 1.00 86.94 325 ALA A CA 1
ATOM 2605 C C . ALA A 1 325 ? -5.773 -11.411 -0.475 1.00 86.94 325 ALA A C 1
ATOM 2607 O O . ALA A 1 325 ? -5.020 -10.431 -0.552 1.00 86.94 325 ALA A O 1
ATOM 2608 N N . HIS A 1 326 ? -6.798 -11.453 0.375 1.00 85.69 326 HIS A N 1
ATOM 2609 C CA . HIS A 1 326 ? -7.000 -10.400 1.361 1.00 85.69 326 HIS A CA 1
ATOM 2610 C C . HIS A 1 326 ? -5.817 -10.409 2.353 1.00 85.69 326 HIS A C 1
ATOM 2612 O O . HIS A 1 326 ? -5.473 -11.475 2.874 1.00 85.69 326 HIS A O 1
ATOM 2618 N N . PRO A 1 327 ? -5.198 -9.258 2.684 1.00 82.50 327 PRO A N 1
ATOM 2619 C CA . PRO A 1 327 ? -3.987 -9.222 3.514 1.00 82.50 327 PRO A CA 1
ATOM 2620 C C . PRO A 1 327 ? -4.186 -9.754 4.945 1.00 82.50 327 PRO A C 1
ATOM 2622 O O . PRO A 1 327 ? -3.221 -10.157 5.592 1.00 82.50 327 PRO A O 1
ATOM 2625 N N . SER A 1 328 ? -5.430 -9.831 5.433 1.00 80.06 328 SER A N 1
ATOM 2626 C CA . SER A 1 328 ? -5.761 -10.488 6.711 1.00 80.06 328 SER A CA 1
ATOM 2627 C C . SER A 1 328 ? -5.462 -11.992 6.735 1.00 80.06 328 SER A C 1
ATOM 2629 O O . SER A 1 328 ? -5.314 -12.553 7.818 1.00 80.06 328 SER A O 1
ATOM 2631 N N . GLN A 1 329 ? -5.340 -12.652 5.578 1.00 79.94 329 GLN A N 1
ATOM 2632 C CA . GLN A 1 329 ? -4.974 -14.070 5.518 1.00 79.94 329 GLN A CA 1
ATOM 2633 C C . GLN A 1 329 ? -3.536 -14.305 6.012 1.00 79.94 329 GLN A C 1
ATOM 2635 O O . GLN A 1 329 ? -3.267 -15.331 6.624 1.00 79.94 329 GLN A O 1
ATOM 2640 N N . ASN A 1 330 ? -2.647 -13.317 5.839 1.00 78.00 330 ASN A N 1
ATOM 2641 C CA . ASN A 1 330 ? -1.258 -13.331 6.317 1.00 78.00 330 ASN A CA 1
ATOM 2642 C C . ASN A 1 330 ? -1.011 -12.231 7.359 1.00 78.00 330 ASN A C 1
ATOM 2644 O O . ASN A 1 330 ? 0.016 -11.551 7.365 1.00 78.00 330 ASN A O 1
ATOM 2648 N N . MET A 1 331 ? -1.980 -12.037 8.253 1.00 78.25 331 MET A N 1
ATOM 2649 C CA . MET A 1 331 ? -1.973 -10.939 9.217 1.00 78.25 331 MET A CA 1
ATOM 2650 C C . MET A 1 331 ? -0.762 -10.946 10.156 1.00 78.25 331 MET A C 1
ATOM 2652 O O . MET A 1 331 ? -0.275 -9.887 10.551 1.00 78.25 331 MET A O 1
ATOM 2656 N N . GLU A 1 332 ? -0.261 -12.131 10.507 1.00 80.25 332 GLU A N 1
ATOM 2657 C CA . GLU A 1 332 ? 0.928 -12.289 11.346 1.00 80.25 332 GLU A CA 1
ATOM 2658 C C . GLU A 1 332 ? 2.136 -11.565 10.743 1.00 80.25 332 GLU A C 1
ATOM 2660 O O . GLU A 1 332 ? 2.787 -10.780 11.432 1.00 80.25 332 GLU A O 1
ATOM 2665 N N . THR A 1 333 ? 2.343 -11.691 9.430 1.00 81.88 333 THR A N 1
ATOM 2666 C CA . THR A 1 333 ? 3.414 -10.996 8.711 1.00 81.88 333 THR A CA 1
ATOM 2667 C C . THR A 1 333 ? 3.282 -9.481 8.823 1.00 81.88 333 THR A C 1
ATOM 2669 O O . THR A 1 333 ? 4.282 -8.783 8.918 1.00 81.88 333 THR A O 1
ATOM 2672 N N . TYR A 1 334 ? 2.073 -8.926 8.866 1.00 81.19 334 TYR A N 1
ATOM 2673 C CA . TYR A 1 334 ? 1.897 -7.484 9.054 1.00 81.19 334 TYR A CA 1
ATOM 2674 C C . TYR A 1 334 ? 2.040 -7.050 10.524 1.00 81.19 334 TYR A C 1
ATOM 2676 O O . TYR A 1 334 ? 2.440 -5.912 10.777 1.00 81.19 334 TYR A O 1
ATOM 2684 N N . ARG A 1 335 ? 1.750 -7.936 11.489 1.00 78.38 335 ARG A N 1
ATOM 2685 C CA . ARG A 1 335 ? 1.833 -7.678 12.941 1.00 78.38 335 ARG A CA 1
ATOM 2686 C C . ARG A 1 335 ? 3.249 -7.716 13.498 1.00 78.38 335 ARG A C 1
ATOM 2688 O O . ARG A 1 335 ? 3.540 -6.949 14.413 1.00 78.38 335 ARG A O 1
ATOM 2695 N N . THR A 1 336 ? 4.110 -8.594 12.994 1.00 71.44 336 THR A N 1
ATOM 2696 C CA . THR A 1 336 ? 5.467 -8.769 13.530 1.00 71.44 336 THR A CA 1
ATOM 2697 C C . THR A 1 336 ? 6.246 -7.452 13.482 1.00 71.44 336 THR A C 1
ATOM 2699 O O . THR A 1 336 ? 6.361 -6.828 12.429 1.00 71.44 336 THR A O 1
ATOM 2702 N N . GLY A 1 337 ? 6.729 -6.985 14.640 1.00 62.72 337 GLY A N 1
ATOM 2703 C CA . GLY A 1 337 ? 7.415 -5.691 14.769 1.00 62.72 337 GLY A CA 1
ATOM 2704 C C . GLY A 1 337 ? 6.509 -4.462 14.590 1.00 62.72 337 GLY A C 1
ATOM 2705 O O . GLY A 1 337 ? 7.003 -3.357 14.362 1.00 62.72 337 GLY A O 1
ATOM 2706 N N . CYS A 1 338 ? 5.183 -4.631 14.655 1.00 67.75 338 CYS A N 1
ATOM 2707 C CA . CYS A 1 338 ? 4.196 -3.567 14.500 1.00 67.75 338 CYS A CA 1
ATOM 2708 C C . CYS A 1 338 ? 3.041 -3.699 15.514 1.00 67.75 338 CYS A C 1
ATOM 2710 O O . CYS A 1 338 ? 1.919 -4.081 15.171 1.00 67.75 338 CYS A O 1
ATOM 2712 N N . ASP A 1 339 ? 3.287 -3.256 16.750 1.00 60.16 339 ASP A N 1
ATOM 2713 C CA . ASP A 1 339 ? 2.336 -3.288 17.885 1.00 60.16 339 ASP A CA 1
ATOM 2714 C C . ASP A 1 339 ? 0.995 -2.585 17.606 1.00 60.16 339 ASP A C 1
ATOM 2716 O O . ASP A 1 339 ? -0.023 -2.830 18.251 1.00 60.16 339 ASP A O 1
ATOM 2720 N N . LYS A 1 340 ? 0.985 -1.713 16.597 1.00 66.44 340 LYS A N 1
ATOM 2721 C CA . LYS A 1 340 ? -0.132 -0.837 16.231 1.00 66.44 340 LYS A CA 1
ATOM 2722 C C . LYS A 1 340 ? -1.010 -1.398 15.107 1.00 66.44 340 LYS A C 1
ATOM 2724 O O . LYS A 1 340 ? -1.946 -0.728 14.681 1.00 66.44 340 LYS A O 1
ATOM 2729 N N . MET A 1 341 ? -0.762 -2.627 14.629 1.00 70.69 341 MET A N 1
ATOM 2730 C CA . MET A 1 341 ? -1.653 -3.269 13.644 1.00 70.69 341 MET A CA 1
ATOM 2731 C C . MET A 1 341 ? -3.084 -3.430 14.166 1.00 70.69 341 MET A C 1
ATOM 2733 O O . MET A 1 341 ? -4.022 -3.376 13.376 1.00 70.69 341 MET A O 1
ATOM 2737 N N . GLN A 1 342 ? -3.268 -3.559 15.485 1.00 62.94 342 GLN A N 1
ATOM 2738 C CA . GLN A 1 342 ? -4.589 -3.699 16.109 1.00 62.94 342 GLN A CA 1
ATOM 2739 C C . GLN A 1 342 ? -5.543 -2.537 15.780 1.00 62.94 342 GLN A C 1
ATOM 2741 O O . GLN A 1 342 ? -6.755 -2.740 15.770 1.00 62.94 342 GLN A O 1
ATOM 2746 N N . LEU A 1 343 ? -5.013 -1.341 15.487 1.00 63.50 343 LEU A N 1
ATOM 2747 C CA . LEU A 1 343 ? -5.806 -0.174 15.080 1.00 63.50 343 LEU A CA 1
ATOM 2748 C C . LEU A 1 343 ? -6.481 -0.399 13.721 1.00 63.50 343 LEU A C 1
ATOM 2750 O O . LEU A 1 343 ? -7.652 -0.080 13.556 1.00 63.50 343 LEU A O 1
ATOM 2754 N N . ILE A 1 344 ? -5.766 -1.030 12.788 1.00 62.00 344 ILE A N 1
ATOM 2755 C CA . ILE A 1 344 ? -6.290 -1.407 11.472 1.00 62.00 344 ILE A CA 1
ATOM 2756 C C . ILE A 1 344 ? -7.196 -2.644 11.586 1.00 62.00 344 ILE A C 1
ATOM 2758 O O . ILE A 1 344 ? -8.217 -2.737 10.918 1.00 62.00 344 ILE A O 1
ATOM 2762 N N . GLU A 1 345 ? -6.886 -3.594 12.465 1.00 58.38 345 GLU A N 1
ATOM 2763 C CA . GLU A 1 345 ? -7.684 -4.822 12.602 1.00 58.38 345 GLU A CA 1
ATOM 2764 C C . GLU A 1 345 ? -9.038 -4.639 13.273 1.00 58.38 345 GLU A C 1
ATOM 2766 O O . GLU A 1 345 ? -10.022 -5.230 12.829 1.00 58.38 345 GLU A O 1
ATOM 2771 N N . ARG A 1 346 ? -9.096 -3.855 14.361 1.00 56.72 346 ARG A N 1
ATOM 2772 C CA . ARG A 1 346 ? -10.367 -3.531 15.031 1.00 56.72 346 ARG A CA 1
ATOM 2773 C C . ARG A 1 346 ? -11.347 -2.914 14.044 1.00 56.72 346 ARG A C 1
ATOM 2775 O O . ARG A 1 346 ? -12.535 -3.197 14.102 1.00 56.72 346 ARG A O 1
ATOM 2782 N N . PHE A 1 347 ? -10.802 -2.153 13.110 1.00 53.03 347 PHE A N 1
ATOM 2783 C CA . PHE A 1 347 ? -11.525 -1.519 12.041 1.00 53.03 347 PHE A CA 1
ATOM 2784 C C . PHE A 1 347 ? -12.085 -2.514 10.989 1.00 53.03 347 PHE A C 1
ATOM 2786 O O . PHE A 1 347 ? -13.271 -2.476 10.673 1.00 53.03 347 PHE A O 1
ATOM 2793 N N . PHE A 1 348 ? -11.293 -3.469 10.481 1.00 51.00 348 PHE A N 1
ATOM 2794 C CA . PHE A 1 348 ? -11.824 -4.479 9.542 1.00 51.00 348 PHE A CA 1
ATOM 2795 C C . PHE A 1 348 ? -12.805 -5.460 10.208 1.00 51.00 348 PHE A C 1
ATOM 2797 O O . PHE A 1 348 ? -13.696 -5.993 9.550 1.00 51.00 348 PHE A O 1
ATOM 2804 N N . ARG A 1 349 ? -12.679 -5.698 11.521 1.00 50.69 349 ARG A N 1
ATOM 2805 C CA . ARG A 1 349 ? -13.630 -6.535 12.273 1.00 50.69 349 ARG A CA 1
ATOM 2806 C C . ARG A 1 349 ? -14.979 -5.854 12.512 1.00 50.69 349 ARG A C 1
ATOM 2808 O O . ARG A 1 349 ? -15.985 -6.556 12.502 1.00 50.69 349 ARG A O 1
ATOM 2815 N N . SER A 1 350 ? -15.028 -4.534 12.706 1.00 44.41 350 SER A N 1
ATOM 2816 C CA . SER A 1 350 ? -16.301 -3.818 12.890 1.00 44.41 350 SER A CA 1
ATOM 2817 C C . SER A 1 350 ? -17.137 -3.767 11.603 1.00 44.41 350 SER A C 1
ATOM 2819 O O . SER A 1 350 ? -18.360 -3.830 11.670 1.00 44.41 350 SER A O 1
ATOM 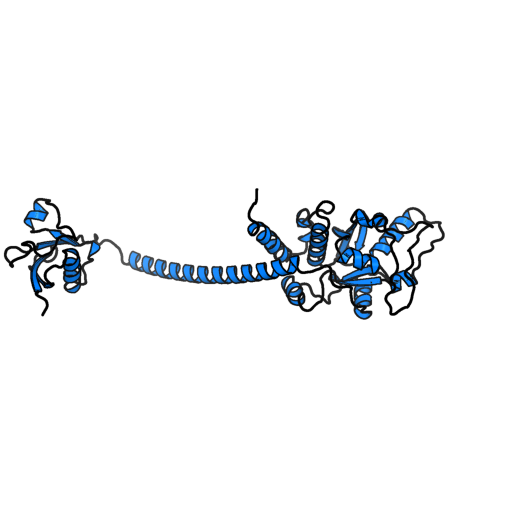2821 N N . GLN A 1 351 ? -16.499 -3.793 10.428 1.00 43.03 351 GLN A N 1
ATOM 2822 C CA . GLN A 1 351 ? -17.165 -3.888 9.117 1.00 43.03 351 GLN A CA 1
ATOM 2823 C C . GLN A 1 351 ? -17.968 -5.190 8.927 1.00 43.03 351 GLN A C 1
ATOM 2825 O O . GLN A 1 351 ? -19.066 -5.169 8.374 1.00 43.03 351 GLN A O 1
ATOM 2830 N N . HIS A 1 352 ? -17.474 -6.326 9.436 1.00 41.03 352 HIS A N 1
ATOM 2831 C CA . HIS A 1 352 ? -18.179 -7.613 9.338 1.00 41.03 352 HIS A CA 1
ATOM 2832 C C . HIS A 1 352 ? -19.436 -7.709 10.217 1.00 41.03 352 HIS A C 1
ATOM 2834 O O . HIS A 1 352 ? -20.246 -8.609 10.009 1.00 41.03 352 HIS A O 1
ATOM 2840 N N . HIS A 1 353 ? -19.626 -6.791 11.168 1.00 37.19 353 HIS A N 1
ATOM 2841 C CA . HIS A 1 353 ? -20.832 -6.725 11.996 1.00 37.19 353 HIS A CA 1
ATOM 2842 C C . HIS A 1 353 ? -21.906 -5.767 11.455 1.00 37.19 353 HIS A C 1
ATOM 2844 O O . HIS A 1 353 ? -23.011 -5.755 11.992 1.00 37.19 353 HIS A O 1
ATOM 2850 N N . ILE A 1 354 ? -21.619 -5.003 10.391 1.00 36.66 354 ILE A N 1
ATOM 2851 C CA . ILE A 1 354 ? -22.545 -4.005 9.819 1.00 36.66 354 ILE A CA 1
ATOM 2852 C C . ILE A 1 354 ? -23.223 -4.502 8.527 1.00 36.66 354 ILE A C 1
ATOM 2854 O O . ILE A 1 354 ? -24.235 -3.941 8.111 1.00 36.66 354 ILE A O 1
ATOM 2858 N N . LEU A 1 355 ? -22.761 -5.598 7.915 1.00 27.30 355 LEU A N 1
ATOM 2859 C CA . LEU A 1 355 ? -23.500 -6.242 6.823 1.00 27.30 355 LEU A CA 1
ATOM 2860 C C . LEU A 1 355 ? -24.500 -7.264 7.387 1.00 27.30 355 LEU A C 1
ATOM 2862 O O . LEU A 1 355 ? -24.075 -8.263 7.976 1.00 27.30 355 LEU A O 1
ATOM 2866 N N . PRO A 1 356 ? -25.821 -7.083 7.188 1.00 30.83 356 PRO A N 1
ATOM 2867 C CA . PRO A 1 356 ? -26.764 -8.162 7.408 1.00 30.83 356 PRO A CA 1
ATOM 2868 C C . PRO A 1 356 ? -26.401 -9.295 6.452 1.00 30.83 356 PRO A C 1
ATOM 2870 O O . PRO A 1 356 ? -26.278 -9.083 5.243 1.00 30.83 356 PRO A O 1
ATOM 2873 N N . SER A 1 357 ? -26.266 -10.499 7.003 1.00 27.84 357 SER A N 1
ATOM 2874 C CA . SER A 1 357 ? -26.380 -11.749 6.257 1.00 27.84 357 SER A CA 1
ATOM 2875 C C . SER A 1 357 ? -27.659 -11.690 5.421 1.00 27.84 357 SER A C 1
ATOM 2877 O O . SER A 1 357 ? -28.748 -11.942 5.930 1.00 27.84 357 SER A O 1
ATOM 2879 N N . THR A 1 358 ? -27.532 -11.334 4.149 1.00 32.50 358 THR A N 1
ATOM 2880 C CA . THR A 1 358 ? -28.569 -11.581 3.154 1.00 32.50 358 THR A CA 1
ATOM 2881 C C . THR A 1 358 ? -28.205 -12.892 2.478 1.00 32.50 358 THR A C 1
ATOM 2883 O O . THR A 1 358 ? -27.398 -12.941 1.553 1.00 32.50 358 THR A O 1
ATOM 2886 N N . ALA A 1 359 ? -28.764 -13.960 3.039 1.00 31.58 359 ALA A N 1
ATOM 2887 C CA . ALA A 1 359 ? -29.002 -15.228 2.371 1.00 31.58 359 ALA A CA 1
ATOM 2888 C C . ALA A 1 359 ? -30.518 -15.402 2.261 1.00 31.58 359 ALA A C 1
ATOM 2890 O O . ALA A 1 359 ? -31.205 -15.045 3.251 1.00 31.58 359 ALA A O 1
#

Radius of gyration: 41.39 Å; chains: 1; bounding box: 97×37×98 Å

Secondary structure (DSSP, 8-state):
-PPEEEEEEEETTT--EEEEEEETT-BHHHHHHHHHHH-TTS-GGGEEEES-HHHHHTTPPPPPTTSBTTSSTT-STTS-EEEEE--------HHHHHHHHHHHHHHHHHHHHHHHHHHHHHHHHHHHHHHHHHHTT--S-------HHHHHHHHHHTT-SS-HHHHHHHHHHHHH-TTS-----HHHHHHHEEEEESS--STTTHHHHHHTT--TTSGGGEEEEEHHHHHHHHTTSEEEEEEEE-TTS-EEEEEEE-GGGTTSBPB----TTT-PPP-B-EETTEE-BGGGGTT-EEEESS---HHHHHHHHHHHHHHSTTTSPPGGGGHHHHHTT-TTHHHHHHHHHHHTTTS----

pLDDT: mean 76.11, std 16.41, range [27.3, 98.0]

Sequence (359 aa):
MEDQATIWYRINETGETNVVDIPKGKMIGHLKTAIQQQNPSLDVSKITIYQSEQHFKDKKQALKPTAAIAEPHGKNGDNPLYIHYEQPSTSASSTDQLEIAKIARTTQEIAQKQDEIAERQDEIAERQDVFAGLLCRIRPASHSTWNPRWKATVMKAYGVQYCVVLHALRESWRADSPHHVWYWPFEDIKISTVGDHIFPKDEVDGNLARQCEIDVNDPRNGLPLLKHIEEKYGCGHIQIVLLSETPGGGMDVQVLVARDIKTDPIMTSDDAWHGLPRREIWLHCRRITFGDLHGLIVHLAQCPYRRSLYHKAAMAHGEHSDEFAHPSQNMETYRTGCDKMQLIERFFRSQHHILPSTA